Protein AF-A0AAV5C8J7-F1 (afdb_monomer_lite)

pLDDT: mean 88.9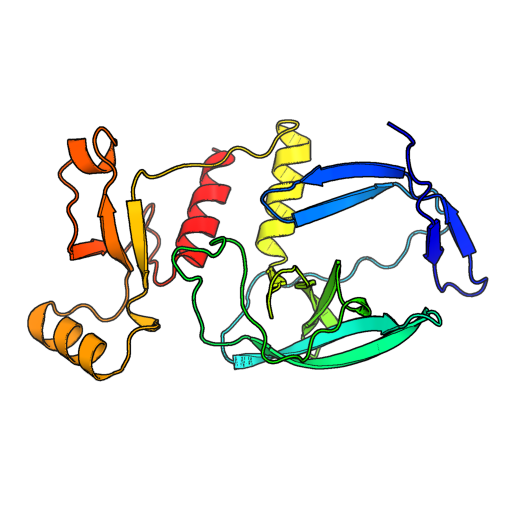3, std 8.73, range [40.31, 97.25]

InterPro domains:
  IPR009003 Peptidase S1, PA clan [SSF50494] (13-137)
  IPR036034 PDZ superfamily [G3DSA:2.30.42.10] (158-213)
  IPR036034 PDZ superfamily [SSF50156] (167-209)

Structure (mmCIF, N/CA/C/O backbone):
data_AF-A0AAV5C8J7-F1
#
_entry.id   AF-A0AAV5C8J7-F1
#
loop_
_atom_site.group_PDB
_atom_site.id
_atom_site.type_symbol
_atom_site.label_atom_id
_atom_site.label_alt_id
_atom_site.label_comp_id
_atom_site.label_asym_id
_atom_site.label_entity_id
_atom_site.label_seq_id
_atom_site.pdbx_PDB_ins_code
_atom_site.Cartn_x
_atom_site.Cartn_y
_atom_site.Cartn_z
_atom_site.occupancy
_atom_site.B_iso_or_equiv
_atom_site.auth_seq_id
_atom_site.auth_comp_id
_atom_site.auth_asym_id
_atom_site.auth_atom_id
_atom_site.pdbx_PDB_model_num
ATOM 1 N N . MET A 1 1 ? 30.732 3.502 -1.598 1.00 40.94 1 MET A N 1
ATOM 2 C CA . MET A 1 1 ? 29.563 2.637 -1.866 1.00 40.94 1 MET A CA 1
ATOM 3 C C . MET A 1 1 ? 29.546 2.427 -3.372 1.00 40.94 1 MET A C 1
ATOM 5 O O . MET A 1 1 ? 29.367 3.405 -4.084 1.00 40.94 1 MET A O 1
ATOM 9 N N . PHE A 1 2 ? 29.903 1.236 -3.857 1.00 40.31 2 PHE A N 1
ATOM 10 C CA . PHE A 1 2 ? 29.913 0.945 -5.294 1.00 40.31 2 PHE A CA 1
ATOM 11 C C . PHE A 1 2 ? 28.480 1.096 -5.815 1.00 40.31 2 PHE A C 1
ATOM 13 O O . PHE A 1 2 ? 27.595 0.359 -5.392 1.00 40.31 2 PHE A O 1
ATOM 20 N N . GLY A 1 3 ? 28.226 2.121 -6.629 1.00 54.31 3 GLY A N 1
ATOM 21 C CA . GLY A 1 3 ? 26.909 2.348 -7.211 1.00 54.31 3 GLY A CA 1
ATOM 22 C C . GLY A 1 3 ? 26.667 1.294 -8.277 1.00 54.31 3 GLY A C 1
ATOM 23 O O . GLY A 1 3 ? 27.273 1.362 -9.342 1.00 54.31 3 GLY A O 1
ATOM 24 N N . SER A 1 4 ? 25.833 0.300 -7.984 1.00 70.88 4 SER A N 1
ATOM 25 C CA . SER A 1 4 ? 25.401 -0.670 -8.987 1.00 70.88 4 SER A CA 1
ATOM 26 C C . SER A 1 4 ? 24.724 0.076 -10.138 1.00 70.88 4 SER A C 1
ATOM 28 O O . SER A 1 4 ? 23.788 0.849 -9.920 1.00 70.88 4 SER A O 1
ATOM 30 N N . LEU A 1 5 ? 25.226 -0.128 -11.354 1.00 83.12 5 LEU A N 1
ATOM 31 C CA . LEU A 1 5 ? 24.617 0.398 -12.568 1.00 83.12 5 LEU A CA 1
ATOM 32 C C . LEU A 1 5 ? 23.299 -0.349 -12.802 1.00 83.12 5 LEU A C 1
ATOM 34 O O . LEU A 1 5 ? 23.284 -1.578 -12.820 1.00 83.12 5 LEU A O 1
ATOM 38 N N . VAL A 1 6 ? 22.194 0.383 -12.940 1.00 90.19 6 VAL A N 1
ATOM 39 C CA . VAL A 1 6 ? 20.882 -0.200 -13.246 1.00 90.19 6 VAL A CA 1
ATOM 40 C C . VAL A 1 6 ? 20.593 0.028 -14.722 1.00 90.19 6 VAL A C 1
ATOM 42 O O . VAL A 1 6 ? 20.721 1.150 -15.214 1.00 90.19 6 VAL A O 1
ATOM 45 N N . HIS A 1 7 ? 20.197 -1.028 -15.425 1.00 88.94 7 HIS A N 1
ATOM 46 C CA . HIS A 1 7 ? 19.778 -0.967 -16.820 1.00 88.94 7 HIS A CA 1
ATOM 47 C C . HIS A 1 7 ? 18.266 -1.160 -16.911 1.00 88.94 7 HIS A C 1
ATOM 49 O O . HIS A 1 7 ? 17.703 -2.039 -16.262 1.00 88.94 7 HIS A O 1
ATOM 55 N N . ALA A 1 8 ? 17.614 -0.324 -17.711 1.00 88.75 8 ALA A N 1
ATOM 56 C CA . ALA A 1 8 ? 16.213 -0.461 -18.060 1.00 88.75 8 ALA A CA 1
ATOM 57 C C . ALA A 1 8 ? 16.108 -0.955 -19.503 1.00 88.75 8 ALA A C 1
ATOM 59 O O . ALA A 1 8 ? 16.622 -0.312 -20.417 1.00 88.75 8 ALA A O 1
ATOM 60 N N . HIS A 1 9 ? 15.428 -2.083 -19.688 1.00 87.94 9 HIS A N 1
ATOM 61 C CA . HIS A 1 9 ? 15.083 -2.623 -20.998 1.00 87.94 9 HIS A CA 1
ATOM 62 C C . HIS A 1 9 ? 13.724 -2.051 -21.407 1.00 87.94 9 HIS A C 1
ATOM 64 O O . HIS A 1 9 ? 12.689 -2.403 -20.832 1.00 87.94 9 HIS A O 1
ATOM 70 N N . LEU A 1 10 ? 13.737 -1.112 -22.349 1.00 81.94 10 LEU A N 1
ATOM 71 C CA . LEU A 1 10 ? 12.546 -0.486 -22.902 1.00 81.94 10 LEU A CA 1
ATOM 72 C C . LEU A 1 10 ? 12.171 -1.264 -24.167 1.00 81.94 10 LEU A C 1
ATOM 74 O O . LEU A 1 10 ? 12.827 -1.134 -25.192 1.00 81.94 10 LEU A O 1
ATOM 78 N N . LEU A 1 11 ? 11.129 -2.092 -24.087 1.00 70.56 11 LEU A N 1
ATOM 79 C CA . LEU A 1 11 ? 10.617 -2.874 -25.224 1.00 70.56 11 LEU A CA 1
ATOM 80 C C . LEU A 1 11 ? 9.790 -1.993 -26.169 1.00 70.56 11 LEU A C 1
ATOM 82 O O . LEU A 1 11 ? 8.586 -2.188 -26.353 1.00 70.56 11 LEU A O 1
ATOM 86 N N . ASP A 1 12 ? 10.435 -0.959 -26.701 1.00 67.88 12 ASP A N 1
ATOM 87 C CA . ASP A 1 12 ? 9.979 -0.278 -27.902 1.00 67.88 12 ASP A CA 1
ATOM 88 C C . ASP A 1 12 ? 10.397 -1.079 -29.149 1.00 67.88 12 ASP A C 1
ATOM 90 O O . ASP A 1 12 ? 10.938 -2.176 -29.052 1.00 67.88 12 ASP A O 1
ATOM 94 N N . LYS A 1 13 ? 10.128 -0.558 -30.349 1.00 62.53 13 LYS A N 1
ATOM 95 C CA . LYS A 1 13 ? 10.429 -1.268 -31.606 1.00 62.53 13 LYS A CA 1
ATOM 96 C C . LYS A 1 13 ? 11.917 -1.615 -31.796 1.00 62.53 13 LYS A C 1
ATOM 98 O O . LYS A 1 13 ? 12.216 -2.380 -32.706 1.00 62.53 13 LYS A O 1
ATOM 103 N N . ASN A 1 14 ? 12.817 -1.037 -30.998 1.00 67.75 14 ASN A N 1
ATOM 104 C CA . ASN A 1 14 ? 14.264 -1.153 -31.142 1.00 67.75 14 ASN A CA 1
ATOM 105 C C . ASN A 1 14 ? 14.936 -1.853 -29.944 1.00 67.75 14 ASN A C 1
ATOM 107 O O . ASN A 1 14 ? 16.165 -1.882 -29.904 1.00 67.75 14 ASN A O 1
ATOM 111 N N . ASP A 1 15 ? 14.167 -2.369 -28.975 1.00 70.94 15 ASP A N 1
ATOM 112 C CA . ASP A 1 15 ? 14.673 -3.018 -27.754 1.00 70.94 15 ASP A CA 1
ATOM 113 C C . ASP A 1 15 ? 15.763 -2.197 -27.039 1.00 70.94 15 ASP A C 1
ATOM 115 O O . ASP A 1 15 ? 16.842 -2.688 -26.687 1.00 70.94 15 ASP A O 1
ATOM 119 N N . ILE A 1 16 ? 15.495 -0.901 -26.837 1.00 80.19 16 ILE A N 1
ATOM 120 C CA . ILE A 1 16 ? 16.478 0.031 -26.280 1.00 80.19 16 ILE A CA 1
ATOM 121 C C . ILE A 1 16 ? 16.830 -0.346 -24.837 1.00 80.19 16 ILE A C 1
ATOM 123 O O . ILE A 1 16 ? 15.988 -0.366 -23.935 1.00 80.19 16 ILE A O 1
ATOM 127 N N . ILE A 1 17 ? 18.126 -0.541 -24.593 1.00 85.31 17 ILE A N 1
ATOM 128 C CA . ILE A 1 17 ? 18.692 -0.661 -23.249 1.00 85.31 17 ILE A CA 1
ATOM 129 C C . ILE A 1 17 ? 19.217 0.708 -22.829 1.00 85.31 17 ILE A C 1
ATOM 131 O O . ILE A 1 17 ? 20.150 1.244 -23.427 1.00 85.31 17 ILE A O 1
ATOM 135 N N . ALA A 1 18 ? 18.638 1.269 -21.771 1.00 87.56 18 ALA A N 1
ATOM 136 C CA . ALA A 1 18 ? 19.019 2.574 -21.253 1.00 87.56 18 ALA A CA 1
ATOM 137 C C . ALA A 1 18 ? 19.581 2.473 -19.832 1.00 87.56 18 ALA A C 1
ATOM 139 O O . ALA A 1 18 ? 19.095 1.716 -18.990 1.00 87.56 18 ALA A O 1
ATOM 140 N N . THR A 1 19 ? 20.595 3.282 -19.534 1.00 90.56 19 THR A N 1
ATOM 141 C CA . THR A 1 19 ? 21.102 3.416 -18.165 1.00 90.56 19 THR A CA 1
ATOM 142 C C . THR A 1 19 ? 20.092 4.176 -17.309 1.00 90.56 19 THR A C 1
ATOM 144 O O . THR A 1 19 ? 19.728 5.315 -17.613 1.00 90.56 19 THR A O 1
ATOM 147 N N . ALA A 1 20 ? 19.668 3.553 -16.213 1.00 92.75 20 ALA A N 1
ATOM 148 C CA . ALA A 1 20 ? 18.733 4.101 -15.246 1.00 92.75 20 ALA A CA 1
ATOM 149 C C . ALA A 1 20 ? 19.490 4.645 -14.027 1.00 92.75 20 ALA A C 1
ATOM 151 O O . ALA A 1 20 ? 20.136 3.910 -13.279 1.00 92.75 20 ALA A O 1
ATOM 152 N N . GLN A 1 21 ? 19.394 5.952 -13.796 1.00 93.69 21 GLN A N 1
ATOM 153 C CA . GLN A 1 21 ? 19.984 6.594 -12.625 1.00 93.69 21 GLN A CA 1
ATOM 154 C C . GLN A 1 21 ? 18.992 6.563 -11.462 1.00 93.69 21 GLN A C 1
ATOM 156 O O . GLN A 1 21 ? 17.901 7.123 -11.569 1.00 93.69 21 GLN A O 1
ATOM 161 N N . LEU A 1 22 ? 19.374 5.970 -10.329 1.00 93.38 22 LEU A N 1
ATOM 162 C CA . LEU A 1 22 ? 18.581 6.059 -9.104 1.00 93.38 22 LEU A CA 1
ATOM 163 C C . LEU A 1 22 ? 18.555 7.511 -8.606 1.00 93.38 22 LEU A C 1
ATOM 165 O O . LEU A 1 22 ? 19.591 8.068 -8.250 1.00 93.38 22 LEU A O 1
ATOM 169 N N . ILE A 1 23 ? 17.367 8.111 -8.569 1.00 92.50 23 ILE A N 1
ATOM 170 C CA . ILE A 1 23 ? 17.142 9.461 -8.035 1.00 92.50 23 ILE A CA 1
ATOM 171 C C . ILE A 1 23 ? 16.761 9.397 -6.562 1.00 92.50 23 ILE A C 1
ATOM 173 O O . ILE A 1 23 ? 17.207 10.214 -5.761 1.00 92.50 23 ILE A O 1
ATOM 177 N N . HIS A 1 24 ? 15.919 8.430 -6.198 1.00 91.44 24 HIS A N 1
ATOM 178 C CA . HIS A 1 24 ? 15.424 8.304 -4.836 1.00 91.44 24 HIS A CA 1
ATOM 179 C C . HIS A 1 24 ? 15.039 6.862 -4.525 1.00 91.44 24 HIS A C 1
ATOM 181 O O . HIS A 1 24 ? 14.442 6.189 -5.358 1.00 91.44 24 HIS A O 1
ATOM 187 N N . TYR A 1 25 ? 15.309 6.409 -3.305 1.00 91.94 25 TYR A N 1
ATOM 188 C CA . TYR A 1 25 ? 14.773 5.161 -2.772 1.00 91.94 25 TYR A CA 1
ATOM 189 C C . TYR A 1 25 ? 14.185 5.421 -1.392 1.00 91.94 25 TYR A C 1
ATOM 191 O O . TYR A 1 25 ? 14.879 5.907 -0.498 1.00 91.94 25 TYR A O 1
ATOM 199 N N . HIS A 1 26 ? 12.912 5.070 -1.204 1.00 91.31 26 HIS A N 1
ATOM 200 C CA . HIS A 1 26 ? 12.228 5.303 0.058 1.00 91.31 26 HIS A CA 1
ATOM 201 C C . HIS A 1 26 ? 11.937 3.994 0.794 1.00 91.31 26 HIS A C 1
ATOM 203 O O . HIS A 1 26 ? 10.883 3.384 0.623 1.00 91.31 26 HIS A O 1
ATOM 209 N N . LYS A 1 27 ? 12.820 3.614 1.725 1.00 90.19 27 LYS A N 1
ATOM 210 C CA . LYS A 1 27 ? 12.737 2.347 2.481 1.00 90.19 27 LYS A CA 1
ATOM 211 C C . LYS A 1 27 ? 11.386 2.094 3.167 1.00 90.19 27 LYS A C 1
ATOM 213 O O . LYS A 1 27 ? 10.946 0.954 3.237 1.00 90.19 27 LYS A O 1
ATOM 218 N N . HIS A 1 28 ? 10.728 3.124 3.713 1.00 89.25 28 HIS A N 1
ATOM 219 C CA . HIS A 1 28 ? 9.445 2.923 4.406 1.00 89.25 28 HIS A CA 1
ATOM 220 C C . HIS A 1 28 ? 8.331 2.463 3.462 1.00 89.25 28 HIS A C 1
ATOM 222 O O . HIS A 1 28 ? 7.650 1.502 3.799 1.00 89.25 28 HIS A O 1
ATOM 228 N N . TYR A 1 29 ? 8.163 3.157 2.331 1.00 90.44 29 TYR A N 1
ATOM 229 C CA . TYR A 1 29 ? 7.145 2.888 1.314 1.00 90.44 29 TYR A CA 1
ATOM 230 C C . TYR A 1 29 ? 7.585 1.843 0.292 1.00 90.44 29 TYR A C 1
ATOM 232 O O . TYR A 1 29 ? 6.769 1.380 -0.485 1.00 90.44 29 TYR A O 1
ATOM 240 N N . ASN A 1 30 ? 8.867 1.476 0.307 1.00 91.06 30 ASN A N 1
ATOM 241 C CA . ASN A 1 30 ? 9.475 0.457 -0.530 1.00 91.06 30 ASN A CA 1
ATOM 242 C C . ASN A 1 30 ? 9.260 0.685 -2.038 1.00 91.06 30 ASN A C 1
ATOM 244 O O . ASN A 1 30 ? 8.819 -0.209 -2.758 1.00 91.06 30 ASN A O 1
ATOM 248 N N . PHE A 1 31 ? 9.582 1.895 -2.504 1.00 92.56 31 PHE A N 1
ATOM 249 C CA . PHE A 1 31 ? 9.659 2.227 -3.928 1.00 92.56 31 PHE A CA 1
ATOM 250 C C . PHE A 1 31 ? 10.955 2.982 -4.248 1.00 92.56 31 PHE A C 1
ATOM 252 O O . PHE A 1 31 ? 11.537 3.647 -3.381 1.00 92.56 31 PHE A O 1
ATOM 259 N N . ALA A 1 32 ? 11.385 2.890 -5.506 1.00 93.56 32 ALA A N 1
ATOM 260 C CA . ALA A 1 32 ? 12.528 3.605 -6.056 1.00 93.56 32 ALA A CA 1
ATOM 261 C C . ALA A 1 32 ? 12.109 4.415 -7.289 1.00 93.56 32 ALA A C 1
ATOM 263 O O . ALA A 1 32 ? 11.245 3.992 -8.054 1.00 93.56 32 ALA A O 1
ATOM 264 N N . LEU A 1 33 ? 12.725 5.581 -7.468 1.00 93.50 33 LEU A N 1
ATOM 265 C CA . LEU A 1 33 ? 12.548 6.449 -8.625 1.00 93.50 33 LEU A CA 1
ATOM 266 C C . LEU A 1 33 ? 13.824 6.439 -9.443 1.00 93.50 33 LEU A C 1
ATOM 268 O O . LEU A 1 33 ? 14.891 6.805 -8.945 1.00 93.50 33 LEU A O 1
ATOM 272 N N . PHE A 1 34 ? 13.687 6.062 -10.705 1.00 92.94 34 PHE A N 1
ATOM 273 C CA . PHE A 1 34 ? 14.778 6.055 -11.661 1.00 92.94 34 PHE A CA 1
ATOM 274 C C . PHE A 1 34 ? 14.562 7.134 -12.713 1.00 92.94 34 PHE A C 1
ATOM 276 O O . PHE A 1 34 ? 13.443 7.363 -13.170 1.00 92.94 34 PHE A O 1
ATOM 283 N N . LYS A 1 35 ? 15.649 7.793 -13.106 1.00 91.44 35 LYS A N 1
ATOM 284 C CA . LYS A 1 35 ? 15.691 8.694 -14.252 1.00 91.44 35 LYS A CA 1
ATOM 285 C C . LYS A 1 35 ? 16.356 7.970 -15.407 1.00 91.44 35 LYS A C 1
ATOM 287 O O . LYS A 1 35 ? 17.488 7.508 -15.282 1.00 91.44 35 LYS A O 1
ATOM 292 N N . ILE A 1 36 ? 15.650 7.915 -16.523 1.00 9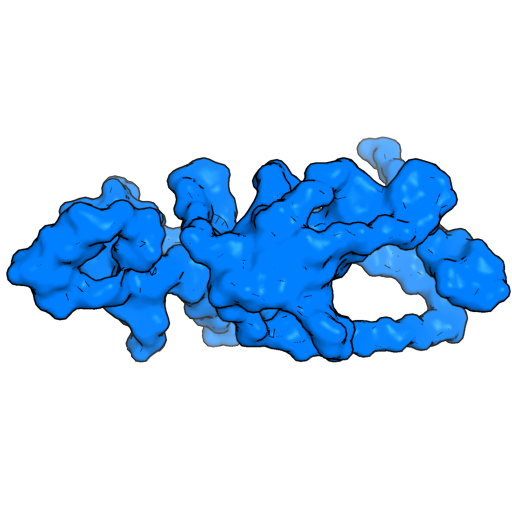0.56 36 ILE A N 1
ATOM 293 C CA . ILE A 1 36 ? 16.111 7.310 -17.767 1.00 90.56 36 ILE A CA 1
ATOM 294 C C . ILE A 1 36 ? 16.087 8.411 -18.825 1.00 90.56 36 ILE A C 1
ATOM 296 O O . ILE A 1 36 ? 15.143 9.201 -18.877 1.00 90.56 36 ILE A O 1
ATOM 300 N N . LYS A 1 37 ? 17.146 8.509 -19.631 1.00 86.88 37 LYS A N 1
ATOM 301 C CA . LYS A 1 37 ? 17.138 9.358 -20.827 1.00 86.88 37 LYS A CA 1
ATOM 302 C C . LYS A 1 37 ? 16.507 8.556 -21.957 1.00 86.88 37 LYS A C 1
ATOM 304 O O . LYS A 1 37 ? 16.926 7.431 -22.200 1.00 86.88 37 LYS A O 1
ATOM 309 N N . MET A 1 38 ? 15.495 9.126 -22.588 1.00 81.12 38 MET A N 1
ATOM 310 C CA . MET A 1 38 ? 14.711 8.480 -23.634 1.00 81.12 38 MET A CA 1
ATOM 311 C C . MET A 1 38 ? 14.354 9.528 -24.682 1.00 81.12 38 MET A C 1
ATOM 313 O O . MET A 1 38 ? 13.969 10.642 -24.325 1.00 81.12 38 MET A O 1
ATOM 317 N N . ASP A 1 39 ? 14.509 9.160 -25.952 1.00 80.19 39 ASP A N 1
ATOM 318 C CA . ASP A 1 39 ? 14.214 10.039 -27.090 1.00 80.19 39 ASP A CA 1
ATOM 319 C C . ASP A 1 39 ? 12.717 10.033 -27.433 1.00 80.19 39 ASP A C 1
ATOM 321 O O . ASP A 1 39 ? 12.182 11.009 -27.956 1.00 80.19 39 ASP A O 1
ATOM 325 N N . VAL A 1 40 ? 12.023 8.944 -27.086 1.00 77.62 40 VAL A N 1
ATOM 326 C CA . VAL A 1 40 ? 10.578 8.777 -27.260 1.00 77.62 40 VAL A CA 1
ATOM 327 C C . VAL A 1 40 ? 9.896 8.817 -25.896 1.00 77.62 40 VAL A C 1
ATOM 329 O O . VAL A 1 40 ? 10.294 8.114 -24.968 1.00 77.62 40 VAL A O 1
ATOM 332 N N . VAL A 1 41 ? 8.845 9.630 -25.774 1.00 76.06 41 VAL A N 1
ATOM 333 C CA . VAL A 1 41 ? 8.028 9.694 -24.557 1.00 76.06 41 VAL A CA 1
ATOM 334 C C . VAL A 1 41 ? 7.098 8.474 -24.519 1.00 76.06 41 VAL A C 1
ATOM 336 O O . VAL A 1 41 ? 6.275 8.325 -25.426 1.00 76.06 41 VAL A O 1
ATOM 339 N N . PRO A 1 42 ? 7.193 7.596 -23.504 1.00 76.25 42 PRO A N 1
ATOM 340 C CA . PRO A 1 42 ? 6.305 6.447 -23.390 1.00 76.25 42 PRO A CA 1
ATOM 341 C C . PRO A 1 42 ? 4.874 6.892 -23.075 1.00 76.25 42 PRO A C 1
ATOM 343 O O . PRO A 1 42 ? 4.650 7.941 -22.465 1.00 76.25 42 PRO A O 1
ATOM 346 N N . GLN A 1 43 ? 3.894 6.066 -23.448 1.00 80.81 43 GLN A N 1
ATOM 347 C CA . GLN A 1 43 ? 2.518 6.287 -23.010 1.00 80.81 43 GLN A CA 1
ATOM 348 C C . GLN A 1 43 ? 2.439 6.193 -21.485 1.00 80.81 43 GLN A C 1
ATOM 350 O O . GLN A 1 43 ? 2.883 5.216 -20.880 1.00 80.81 43 GLN A O 1
ATOM 355 N N . ILE A 1 44 ? 1.867 7.224 -20.867 1.00 81.12 44 ILE A N 1
ATOM 356 C CA . ILE A 1 44 ? 1.630 7.248 -19.427 1.00 81.12 44 ILE A CA 1
ATOM 357 C C . ILE A 1 44 ? 0.338 6.466 -19.165 1.00 81.12 44 ILE A C 1
ATOM 359 O O . ILE A 1 44 ? -0.697 6.828 -19.730 1.00 81.12 44 ILE A O 1
ATOM 363 N N . PRO A 1 45 ? 0.362 5.414 -18.327 1.00 83.06 45 PRO A N 1
ATOM 364 C CA . PRO A 1 45 ? -0.848 4.675 -18.006 1.00 83.06 45 PRO A CA 1
ATOM 365 C C . PRO A 1 45 ? -1.841 5.582 -17.274 1.00 83.06 45 PRO A C 1
ATOM 367 O O . PRO A 1 45 ? -1.471 6.344 -16.378 1.00 83.06 45 PRO A O 1
ATOM 370 N N . SER A 1 46 ? -3.119 5.478 -17.634 1.00 89.00 46 SER A N 1
ATOM 371 C CA . SER A 1 46 ? -4.199 6.102 -16.872 1.00 89.00 46 SER A CA 1
ATOM 372 C C . SER A 1 46 ? -4.266 5.489 -15.477 1.00 89.00 46 SER A C 1
ATOM 374 O O . SER A 1 46 ? -4.206 4.269 -15.339 1.00 89.00 46 SER A O 1
ATOM 376 N N . LEU A 1 47 ? -4.409 6.319 -14.448 1.00 88.06 47 LEU A N 1
ATOM 377 C CA . LEU A 1 47 ? -4.462 5.866 -13.062 1.00 88.06 47 LEU A CA 1
ATOM 378 C C . LEU A 1 47 ? -5.907 5.799 -12.576 1.00 88.06 47 LEU A C 1
ATOM 380 O O . LEU A 1 47 ? -6.723 6.649 -12.936 1.00 88.06 47 LEU A O 1
ATOM 384 N N . SER A 1 48 ? -6.188 4.831 -11.711 1.00 87.44 48 SER A N 1
ATOM 385 C CA . SER A 1 48 ? -7.406 4.810 -10.905 1.00 87.44 48 SER A CA 1
ATOM 386 C C . SER A 1 48 ? -7.032 4.934 -9.429 1.00 87.44 48 SER A C 1
ATOM 388 O O . SER A 1 48 ? -6.079 4.310 -8.955 1.00 87.44 48 SER A O 1
ATOM 390 N N . ASN A 1 49 ? -7.753 5.803 -8.718 1.00 79.75 49 ASN A N 1
ATOM 391 C CA . ASN A 1 49 ? -7.549 6.073 -7.291 1.00 79.75 49 ASN A CA 1
ATOM 392 C C . ASN A 1 49 ? -8.541 5.308 -6.406 1.00 79.75 49 ASN A C 1
ATOM 394 O O . ASN A 1 49 ? -8.375 5.283 -5.186 1.00 79.75 49 ASN A O 1
ATOM 398 N N . GLU A 1 50 ? -9.566 4.702 -7.003 1.00 86.69 50 GLU A N 1
ATOM 399 C CA . GLU A 1 50 ? -10.599 3.961 -6.292 1.00 86.69 50 GLU A CA 1
ATOM 400 C C . GLU A 1 50 ? -10.356 2.466 -6.451 1.00 86.69 50 GLU A C 1
ATOM 402 O O . GLU A 1 50 ? -10.469 1.912 -7.541 1.00 86.69 50 GLU A O 1
ATOM 407 N N . ILE A 1 51 ? -10.025 1.809 -5.342 1.00 92.25 51 ILE A N 1
ATOM 408 C CA . ILE A 1 51 ? -9.743 0.375 -5.312 1.00 92.25 51 ILE A CA 1
ATOM 409 C C . ILE A 1 51 ? -10.742 -0.285 -4.376 1.00 92.25 51 ILE A C 1
ATOM 411 O O . ILE A 1 51 ? -10.857 0.097 -3.208 1.00 92.25 51 ILE A O 1
ATOM 415 N N . LYS A 1 52 ? -11.454 -1.294 -4.879 1.00 92.75 52 LYS A N 1
ATOM 416 C CA . LYS A 1 52 ? -12.477 -2.016 -4.114 1.00 92.75 52 LYS A CA 1
ATOM 417 C C . LYS A 1 52 ? -11.982 -3.406 -3.733 1.00 92.75 52 LYS A C 1
ATOM 419 O O . LYS A 1 52 ? -11.343 -4.095 -4.524 1.00 92.75 52 LYS A O 1
ATOM 424 N N . TYR A 1 53 ? -12.312 -3.850 -2.524 1.00 94.44 53 TYR A N 1
ATOM 425 C CA . TYR A 1 53 ? -12.099 -5.245 -2.140 1.00 94.44 53 TYR A CA 1
ATOM 426 C C . TYR A 1 53 ? -12.906 -6.178 -3.052 1.00 94.44 53 TYR A C 1
ATOM 428 O O . TYR A 1 53 ? -14.041 -5.873 -3.412 1.00 94.44 53 TYR A O 1
ATOM 436 N N . GLY A 1 54 ? -12.302 -7.300 -3.445 1.00 95.19 54 GLY A N 1
ATOM 437 C CA . GLY A 1 54 ? -12.858 -8.254 -4.405 1.00 95.19 54 GLY A CA 1
ATOM 438 C C . GLY A 1 54 ? -12.725 -7.841 -5.875 1.00 95.19 54 GLY A C 1
ATOM 439 O O . GLY A 1 54 ? -13.034 -8.650 -6.746 1.00 95.19 54 GLY A O 1
ATOM 440 N N . GLN A 1 55 ? -12.248 -6.627 -6.181 1.00 95.69 55 GLN A N 1
ATOM 441 C CA . GLN A 1 55 ? -12.022 -6.189 -7.561 1.00 95.69 55 GLN A CA 1
ATOM 442 C C . GLN A 1 55 ? -10.988 -7.088 -8.242 1.00 95.69 55 GLN A C 1
ATOM 444 O O . GLN A 1 55 ? -9.933 -7.358 -7.661 1.00 95.69 55 GLN A O 1
ATOM 449 N N . LYS A 1 56 ? -11.293 -7.525 -9.471 1.00 96.88 56 LYS A N 1
ATOM 450 C CA . LYS A 1 56 ? -10.373 -8.303 -10.304 1.00 96.88 56 LYS A CA 1
ATOM 451 C C . LYS A 1 56 ? -9.228 -7.420 -10.797 1.00 96.88 56 LYS A C 1
ATOM 453 O O . LYS A 1 56 ? -9.459 -6.307 -11.270 1.00 96.88 56 LYS A O 1
ATOM 458 N N . ILE A 1 57 ? -8.012 -7.935 -10.685 1.00 97.25 57 ILE A N 1
ATOM 459 C CA . ILE A 1 57 ? -6.770 -7.244 -11.026 1.00 97.25 57 ILE A CA 1
ATOM 460 C C . ILE A 1 57 ? -5.831 -8.177 -11.781 1.00 97.25 57 ILE A C 1
ATOM 462 O O . ILE A 1 57 ? -5.934 -9.400 -11.674 1.00 97.25 57 ILE A O 1
ATOM 466 N N . PHE A 1 58 ? -4.894 -7.574 -12.501 1.00 96.19 58 PHE A N 1
ATOM 467 C CA . PHE A 1 58 ? -3.774 -8.247 -13.138 1.00 96.19 58 PHE A CA 1
ATOM 468 C C . PHE A 1 58 ? -2.469 -7.673 -12.605 1.00 96.19 58 PHE A C 1
ATOM 470 O O . PHE A 1 58 ? -2.348 -6.466 -12.375 1.00 96.19 58 PHE A O 1
ATOM 477 N N . VAL A 1 59 ? -1.488 -8.543 -12.416 1.00 95.94 59 VAL A N 1
ATOM 478 C CA . VAL A 1 59 ? -0.130 -8.183 -12.022 1.00 95.94 59 VAL A CA 1
ATOM 479 C C . VAL A 1 59 ? 0.785 -8.498 -13.182 1.00 95.94 59 VAL A C 1
ATOM 481 O O . VAL A 1 59 ? 0.795 -9.625 -13.672 1.00 95.94 59 VAL A O 1
ATOM 484 N N . LEU A 1 60 ? 1.553 -7.503 -13.612 1.00 94.31 60 LEU A N 1
ATOM 485 C CA . LEU A 1 60 ? 2.508 -7.671 -14.694 1.00 94.31 60 LEU A CA 1
ATOM 486 C C . LEU A 1 60 ? 3.918 -7.689 -14.117 1.00 94.31 60 LEU A C 1
ATOM 488 O O . LEU A 1 60 ? 4.250 -6.907 -13.227 1.00 94.31 60 LEU A O 1
ATOM 492 N N . GLY A 1 61 ? 4.758 -8.556 -14.660 1.00 92.81 61 GLY A N 1
ATOM 493 C CA . GLY A 1 61 ? 6.169 -8.670 -14.313 1.00 92.81 61 GLY A CA 1
ATOM 494 C C . GLY A 1 61 ? 6.981 -9.133 -15.513 1.00 92.81 61 GLY A C 1
ATOM 495 O O . GLY A 1 61 ? 6.457 -9.248 -16.624 1.00 92.81 61 GLY A O 1
ATOM 496 N N . ARG A 1 62 ? 8.266 -9.407 -15.296 1.00 91.19 62 ARG A N 1
ATOM 497 C CA . ARG A 1 62 ? 9.120 -10.020 -16.318 1.00 91.19 62 ARG A CA 1
ATOM 498 C C . ARG A 1 62 ? 9.984 -11.101 -15.716 1.00 91.19 62 ARG A C 1
ATOM 500 O O . ARG A 1 62 ? 10.607 -10.854 -14.688 1.00 91.19 62 ARG A O 1
ATOM 507 N N . ASP A 1 63 ? 10.001 -12.267 -16.349 1.00 90.56 63 ASP A N 1
ATOM 508 C CA . ASP A 1 63 ? 10.849 -13.375 -15.918 1.00 90.56 63 ASP A CA 1
ATOM 509 C C . ASP A 1 63 ? 12.348 -13.077 -16.131 1.00 90.56 63 ASP A C 1
ATOM 511 O O . ASP A 1 63 ? 12.738 -12.006 -16.604 1.00 90.56 63 ASP A O 1
ATOM 515 N N . GLU A 1 64 ? 13.206 -14.028 -15.768 1.00 88.19 64 GLU A N 1
ATOM 516 C CA . GLU A 1 64 ? 14.665 -13.908 -15.914 1.00 88.19 64 GLU A CA 1
ATOM 517 C C . GLU A 1 64 ? 15.113 -13.718 -17.375 1.00 88.19 64 GLU A C 1
ATOM 519 O O . GLU A 1 64 ? 16.156 -13.116 -17.626 1.00 88.19 64 GLU A O 1
ATOM 524 N N . ASN A 1 65 ? 14.298 -14.166 -18.336 1.00 88.69 65 ASN A N 1
ATOM 525 C CA . ASN A 1 65 ? 14.521 -14.013 -19.774 1.00 88.69 65 ASN A CA 1
ATOM 526 C C . ASN A 1 65 ? 13.845 -12.755 -20.349 1.00 88.69 65 ASN A C 1
ATOM 528 O O . ASN A 1 65 ? 13.814 -12.572 -21.563 1.00 88.69 65 ASN A O 1
ATOM 532 N N . GLN A 1 66 ? 13.323 -11.874 -19.488 1.00 85.75 66 GLN A N 1
ATOM 533 C CA . GLN A 1 66 ? 12.639 -10.623 -19.832 1.00 85.75 66 GLN A CA 1
ATOM 534 C C . GLN A 1 66 ? 11.275 -10.794 -20.519 1.00 85.75 66 GLN A C 1
ATOM 536 O O . GLN A 1 66 ? 10.668 -9.795 -20.935 1.00 85.75 66 GLN A O 1
ATOM 541 N N . TYR A 1 67 ? 10.736 -12.013 -20.588 1.00 88.31 67 TYR A N 1
ATOM 542 C CA . TYR A 1 67 ? 9.405 -12.245 -21.136 1.00 88.31 67 TYR A CA 1
ATOM 543 C C . TYR A 1 67 ? 8.338 -11.681 -20.204 1.00 88.31 67 TYR A C 1
ATOM 545 O O . TYR A 1 67 ? 8.444 -11.755 -18.979 1.00 88.31 67 TYR A O 1
ATOM 553 N N . LEU A 1 68 ? 7.310 -11.071 -20.801 1.00 90.62 68 LEU A N 1
ATOM 554 C CA . LEU A 1 68 ? 6.192 -10.513 -20.050 1.00 90.62 68 LEU A CA 1
ATOM 555 C C . LEU A 1 68 ? 5.448 -11.644 -19.338 1.00 90.62 68 LEU A C 1
ATOM 557 O O . LEU A 1 68 ? 4.973 -12.580 -19.974 1.00 90.62 68 LEU A O 1
ATOM 561 N N . MET A 1 69 ? 5.299 -11.493 -18.029 1.00 92.75 69 MET A N 1
ATOM 562 C CA . MET A 1 69 ? 4.502 -12.368 -17.185 1.00 92.75 69 MET A CA 1
ATOM 563 C C . MET A 1 69 ? 3.245 -11.624 -16.759 1.00 92.75 69 MET A C 1
ATOM 565 O O . MET A 1 69 ? 3.309 -10.441 -16.413 1.00 92.75 69 MET A O 1
ATOM 569 N N . VAL A 1 70 ? 2.116 -12.325 -16.763 1.00 93.69 70 VAL A N 1
ATOM 570 C CA . VAL A 1 70 ? 0.841 -11.810 -16.266 1.00 93.69 70 VAL A CA 1
ATOM 571 C C . VAL A 1 70 ? 0.253 -12.841 -15.323 1.00 93.69 70 VAL A C 1
ATOM 573 O O . VAL A 1 70 ? 0.166 -14.015 -15.673 1.00 93.69 70 VAL A O 1
ATOM 576 N N . ASP A 1 71 ? -0.157 -12.387 -14.149 1.00 93.88 71 ASP A N 1
ATOM 577 C CA . ASP A 1 71 ? -0.952 -13.173 -13.212 1.00 93.88 71 ASP A CA 1
ATOM 578 C C . ASP A 1 71 ? -2.269 -12.448 -12.933 1.00 93.88 71 ASP A C 1
ATOM 580 O O . ASP A 1 71 ? -2.309 -11.212 -12.911 1.00 93.88 71 ASP A O 1
ATOM 584 N N . ASP A 1 72 ? -3.350 -13.196 -12.733 1.00 93.88 72 ASP A N 1
ATOM 585 C CA . ASP A 1 72 ? -4.671 -12.641 -12.452 1.00 93.88 72 ASP A CA 1
ATOM 586 C C . ASP A 1 72 ? -5.142 -12.981 -11.039 1.00 93.88 72 ASP A C 1
ATOM 588 O O . ASP A 1 72 ? -4.816 -14.008 -10.450 1.00 93.88 72 ASP A O 1
ATOM 592 N N . GLY A 1 73 ? -5.897 -12.068 -10.443 1.00 95.50 73 GLY A N 1
ATOM 593 C CA . GLY A 1 73 ? -6.363 -12.243 -9.079 1.00 95.50 73 GLY A CA 1
ATOM 594 C C . GLY A 1 73 ? -7.315 -11.147 -8.656 1.00 95.50 73 GLY A C 1
ATOM 595 O O . GLY A 1 73 ? -7.998 -10.531 -9.473 1.00 95.50 73 GLY A O 1
ATOM 596 N N . SER A 1 74 ? -7.386 -10.913 -7.353 1.00 97.12 74 SER A N 1
ATOM 597 C CA . SER A 1 74 ? -8.287 -9.928 -6.768 1.00 97.12 74 SER A CA 1
ATOM 598 C C . SER A 1 74 ? -7.662 -9.198 -5.588 1.00 97.12 74 SER A C 1
ATOM 600 O O . SER A 1 74 ? -6.743 -9.696 -4.932 1.00 97.12 74 SER A O 1
ATOM 602 N N . VAL A 1 75 ? -8.194 -8.014 -5.293 1.00 96.75 75 VAL A N 1
ATOM 603 C CA . VAL A 1 75 ? -7.859 -7.274 -4.073 1.00 96.75 75 VAL A CA 1
ATOM 604 C C . VAL A 1 75 ? -8.485 -7.986 -2.873 1.00 96.75 75 VAL A C 1
ATOM 606 O O . VAL A 1 75 ? -9.706 -8.054 -2.739 1.00 96.75 75 VAL A O 1
ATOM 609 N N . LEU A 1 76 ? -7.663 -8.507 -1.968 1.00 95.25 76 LEU A N 1
ATOM 610 C CA . LEU A 1 76 ? -8.138 -9.280 -0.821 1.00 95.25 76 LEU A CA 1
ATOM 611 C C . LEU A 1 76 ? -8.798 -8.387 0.228 1.00 95.25 76 LEU A C 1
ATOM 613 O O . LEU A 1 76 ? -8.238 -7.356 0.604 1.00 95.25 76 LEU A O 1
ATOM 617 N N . HIS A 1 77 ? -9.921 -8.846 0.789 1.00 92.25 77 HIS A N 1
ATOM 618 C CA . HIS A 1 77 ? -10.578 -8.250 1.963 1.00 92.25 77 HIS A CA 1
ATOM 619 C C . HIS A 1 77 ? -9.763 -8.502 3.241 1.00 92.25 77 HIS A C 1
ATOM 621 O O . HIS A 1 77 ? -10.154 -9.255 4.134 1.00 92.25 77 HIS A O 1
ATOM 627 N N . LYS A 1 78 ? -8.568 -7.914 3.296 1.00 89.94 78 LYS A N 1
ATOM 628 C CA . LYS A 1 78 ? -7.574 -8.121 4.346 1.00 89.94 78 LYS A CA 1
ATOM 629 C C . LYS A 1 78 ? -6.898 -6.806 4.713 1.00 89.94 78 LYS A C 1
ATOM 631 O O . LYS A 1 78 ? -6.519 -6.020 3.846 1.00 89.94 78 LYS A O 1
ATOM 636 N N . GLY A 1 79 ? -6.722 -6.600 6.014 1.00 82.88 79 GLY A N 1
ATOM 637 C CA . GLY A 1 79 ? -5.993 -5.467 6.571 1.00 82.88 79 GLY A CA 1
ATOM 638 C C . GLY A 1 79 ? -4.555 -5.801 6.958 1.00 82.88 79 GLY A C 1
ATOM 639 O O . GLY A 1 79 ? -4.205 -6.974 7.121 1.00 82.88 79 GLY A O 1
ATOM 640 N N . PRO A 1 80 ? -3.711 -4.772 7.132 1.00 79.00 80 PRO A N 1
ATOM 641 C CA . PRO A 1 80 ? -2.375 -4.937 7.685 1.00 79.00 80 PRO A CA 1
ATOM 642 C C . PRO A 1 80 ? -2.453 -5.426 9.137 1.00 79.00 80 PRO A C 1
ATOM 644 O O . PRO A 1 80 ? -3.255 -4.928 9.925 1.00 79.00 80 PRO A O 1
ATOM 647 N N . THR A 1 81 ? -1.596 -6.380 9.504 1.00 74.75 81 THR A N 1
ATOM 648 C CA . THR A 1 81 ? -1.363 -6.727 10.915 1.00 74.75 81 THR A CA 1
ATOM 649 C C . THR A 1 81 ? -0.466 -5.681 11.586 1.00 74.75 81 THR A C 1
ATOM 651 O O . THR A 1 81 ? 0.079 -4.801 10.917 1.00 74.75 81 THR A O 1
ATOM 654 N N . SER A 1 82 ? -0.238 -5.802 12.897 1.00 66.12 82 SER A N 1
ATOM 655 C CA . SER A 1 82 ? 0.675 -4.935 13.664 1.00 66.12 82 SER A CA 1
ATOM 656 C C . SER A 1 82 ? 2.110 -4.877 13.111 1.00 66.12 82 SER A C 1
ATOM 658 O O . SER A 1 82 ? 2.823 -3.906 13.350 1.00 66.12 82 SER A O 1
ATOM 660 N N . PHE A 1 83 ? 2.531 -5.885 12.340 1.00 63.09 83 PHE A N 1
ATOM 661 C CA . PHE A 1 83 ? 3.850 -5.956 11.699 1.00 63.09 83 PHE A CA 1
ATOM 662 C C . PHE A 1 83 ? 3.856 -5.431 10.257 1.00 63.09 83 PHE A C 1
ATOM 664 O O . PHE A 1 83 ? 4.884 -5.451 9.578 1.00 63.09 83 PHE A O 1
ATOM 671 N N . ASN A 1 84 ? 2.704 -5.021 9.727 1.00 73.00 84 ASN A N 1
ATOM 672 C CA . ASN A 1 84 ? 2.580 -4.552 8.356 1.00 73.00 84 ASN A CA 1
ATOM 673 C C . ASN A 1 84 ? 2.511 -3.030 8.289 1.00 73.00 84 ASN A C 1
ATOM 675 O O . ASN A 1 84 ? 2.092 -2.341 9.212 1.00 73.00 84 ASN A O 1
ATOM 679 N N . ARG A 1 85 ? 2.940 -2.495 7.147 1.00 78.56 85 ARG A N 1
ATOM 680 C CA . ARG A 1 85 ? 2.787 -1.077 6.850 1.00 78.56 85 ARG A CA 1
ATOM 681 C C . ARG A 1 85 ? 1.342 -0.800 6.439 1.00 78.56 85 ARG A C 1
ATOM 683 O O . ARG A 1 85 ? 0.793 -1.516 5.604 1.00 78.56 85 ARG A O 1
ATOM 690 N N . HIS A 1 86 ? 0.762 0.276 6.964 1.00 82.50 86 HIS A N 1
ATOM 691 C CA . HIS A 1 86 ? -0.634 0.634 6.699 1.00 82.50 86 HIS A CA 1
ATOM 692 C C . HIS A 1 86 ? -0.889 1.244 5.310 1.00 82.50 86 HIS A C 1
ATOM 694 O O . HIS A 1 86 ? -2.039 1.470 4.963 1.00 82.50 86 HIS A O 1
ATOM 700 N N . HIS A 1 87 ? 0.153 1.465 4.501 1.00 88.12 87 HIS A N 1
ATOM 701 C CA . HIS A 1 87 ? 0.053 2.050 3.157 1.00 88.12 87 HIS A CA 1
ATOM 702 C C . HIS A 1 87 ? -0.043 1.008 2.025 1.00 88.12 87 HIS A C 1
ATOM 704 O O . HIS A 1 87 ? 0.128 1.356 0.860 1.00 88.12 87 HIS A O 1
ATOM 710 N N . THR A 1 88 ? -0.253 -0.270 2.351 1.00 92.75 88 THR A N 1
ATOM 711 C CA . THR A 1 88 ? -0.328 -1.361 1.363 1.00 92.75 88 THR A CA 1
ATOM 712 C C . THR A 1 88 ? -1.679 -2.059 1.404 1.00 92.75 88 THR A C 1
ATOM 714 O O . THR A 1 88 ? -2.304 -2.144 2.463 1.00 92.75 88 THR A O 1
ATOM 717 N N . MET A 1 89 ? -2.099 -2.585 0.257 1.00 93.94 89 MET A N 1
ATOM 718 C CA . MET A 1 89 ? -3.239 -3.493 0.116 1.00 93.94 89 MET A CA 1
ATOM 719 C C . MET A 1 89 ? -2.743 -4.891 -0.264 1.00 93.94 89 MET A C 1
ATOM 721 O O . MET A 1 89 ? -1.572 -5.071 -0.598 1.00 93.94 89 MET A O 1
ATOM 725 N N . PHE A 1 90 ? -3.621 -5.889 -0.177 1.00 94.44 90 PHE A N 1
ATOM 726 C CA . PHE A 1 90 ? -3.279 -7.297 -0.377 1.00 94.44 90 PHE A CA 1
ATOM 727 C C . PHE A 1 90 ? -3.913 -7.842 -1.654 1.00 94.44 90 PHE A C 1
ATOM 729 O O . PHE A 1 90 ? -5.018 -7.442 -2.015 1.00 94.44 90 PHE A O 1
ATOM 736 N N . THR A 1 91 ? -3.226 -8.772 -2.311 1.00 95.56 91 THR A N 1
ATOM 737 C CA . THR A 1 91 ? -3.683 -9.421 -3.549 1.00 95.56 91 THR A CA 1
ATOM 738 C C . THR A 1 91 ? -3.714 -10.941 -3.396 1.00 95.56 91 THR A C 1
ATOM 740 O O . THR A 1 91 ? -2.944 -11.494 -2.608 1.00 95.56 91 THR A O 1
ATOM 743 N N . SER A 1 92 ? -4.617 -11.605 -4.124 1.00 95.56 92 SER A N 1
ATOM 744 C CA . SER A 1 92 ? -4.662 -13.067 -4.253 1.00 95.56 92 SER A CA 1
ATOM 745 C C . SER A 1 92 ? -3.692 -13.623 -5.301 1.00 95.56 92 SER A C 1
ATOM 747 O O . SER A 1 92 ? -3.602 -14.839 -5.425 1.00 95.56 92 SER A O 1
ATOM 749 N N . CYS A 1 93 ? -3.010 -12.760 -6.060 1.00 92.75 93 CYS A N 1
ATOM 750 C CA . CYS A 1 93 ? -2.030 -13.161 -7.070 1.00 92.75 93 CYS A CA 1
ATOM 751 C C . CYS A 1 93 ? -0.848 -13.920 -6.446 1.00 92.75 93 CYS A C 1
ATOM 753 O O . CYS A 1 93 ? -0.411 -13.620 -5.329 1.00 92.75 93 CYS A O 1
ATOM 755 N N . THR A 1 94 ? -0.295 -14.859 -7.204 1.00 86.12 94 THR A N 1
ATOM 756 C CA . THR A 1 94 ? 0.922 -15.598 -6.874 1.00 86.12 94 THR A CA 1
ATOM 757 C C . THR A 1 94 ? 2.131 -14.789 -7.324 1.00 86.12 94 THR A C 1
ATOM 759 O O . THR A 1 94 ? 2.500 -14.761 -8.495 1.00 86.12 94 THR A O 1
ATOM 762 N N . LEU A 1 95 ? 2.770 -14.101 -6.379 1.00 78.44 95 LEU A N 1
ATOM 763 C CA . LEU A 1 95 ? 3.898 -13.226 -6.685 1.00 78.44 95 LEU A CA 1
ATOM 764 C C . LEU A 1 95 ? 5.229 -13.968 -6.542 1.00 78.44 95 LEU A C 1
ATOM 766 O O . LEU A 1 95 ? 5.590 -14.400 -5.444 1.00 78.44 95 LEU A O 1
ATOM 770 N N . ASN A 1 96 ? 5.990 -14.041 -7.630 1.00 81.50 96 ASN A N 1
ATOM 771 C CA . ASN A 1 96 ? 7.410 -14.391 -7.609 1.00 81.50 96 ASN A CA 1
ATOM 772 C C . ASN A 1 96 ? 8.282 -13.116 -7.547 1.00 81.50 96 ASN A C 1
ATOM 774 O O . ASN A 1 96 ? 7.781 -11.988 -7.487 1.00 81.50 96 ASN A O 1
ATOM 778 N N . GLU A 1 97 ? 9.606 -13.282 -7.513 1.00 81.44 97 GLU A N 1
ATOM 779 C CA . GLU A 1 97 ? 10.542 -12.150 -7.427 1.00 81.44 97 GLU A CA 1
ATOM 780 C C . GLU A 1 97 ? 10.473 -11.223 -8.645 1.00 81.44 97 GLU A C 1
ATOM 782 O O . GLU A 1 97 ? 10.616 -10.007 -8.508 1.00 81.44 97 GLU A O 1
ATOM 787 N N . CYS A 1 98 ? 10.182 -11.810 -9.802 1.00 85.25 98 CYS A N 1
ATOM 788 C CA . CYS A 1 98 ? 10.062 -11.184 -11.113 1.00 85.25 98 CYS A CA 1
ATOM 789 C C . CYS A 1 98 ? 8.909 -10.169 -11.222 1.00 85.25 98 CYS A C 1
ATOM 791 O O . CYS A 1 98 ? 8.894 -9.335 -12.128 1.00 85.25 98 CYS A O 1
ATOM 793 N N . CYS A 1 99 ? 7.950 -10.205 -10.292 1.00 88.88 99 CYS A N 1
ATOM 794 C CA . CYS A 1 99 ? 6.853 -9.239 -10.222 1.00 88.88 99 CYS A CA 1
ATOM 795 C C . CYS A 1 99 ? 7.162 -8.026 -9.328 1.00 88.88 99 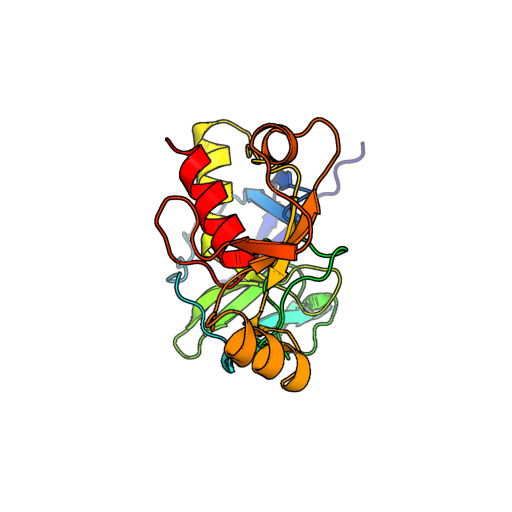CYS A C 1
ATOM 797 O O . CYS A 1 99 ? 6.333 -7.124 -9.232 1.00 88.88 99 CYS A O 1
ATOM 799 N N . LEU A 1 100 ? 8.308 -7.975 -8.633 1.00 91.19 100 LEU A N 1
ATOM 800 C CA . LEU A 1 100 ? 8.626 -6.861 -7.732 1.00 91.19 100 LEU A CA 1
ATOM 801 C C . LEU A 1 100 ? 8.728 -5.538 -8.504 1.00 91.19 100 LEU A C 1
ATOM 803 O O . LEU A 1 100 ? 9.475 -5.431 -9.470 1.00 91.19 100 LEU A O 1
ATOM 807 N N . GLY A 1 101 ? 8.005 -4.510 -8.051 1.00 92.19 101 GLY A N 1
ATOM 808 C CA . GLY A 1 101 ? 7.937 -3.234 -8.77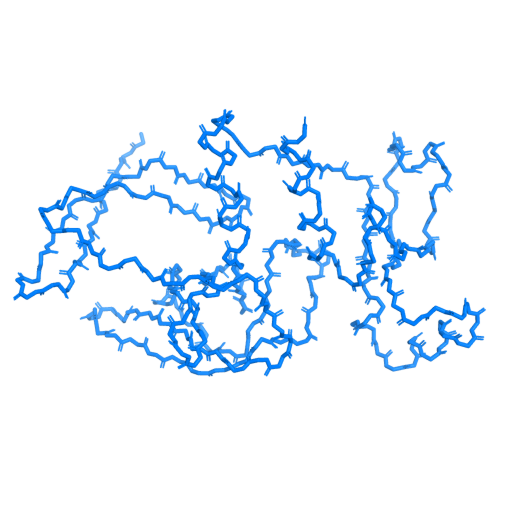1 1.00 92.19 101 GLY A CA 1
ATOM 809 C C . GLY A 1 101 ? 7.049 -3.273 -10.022 1.00 92.19 101 GLY A C 1
ATOM 810 O O . GLY A 1 101 ? 6.856 -2.244 -10.664 1.00 92.19 101 GLY A O 1
ATOM 811 N N . GLY A 1 102 ? 6.481 -4.435 -10.351 1.00 93.94 102 GLY A N 1
ATOM 812 C CA . GLY A 1 102 ? 5.542 -4.613 -11.447 1.00 93.94 102 GLY A CA 1
ATOM 813 C C . GLY A 1 102 ? 4.208 -3.901 -11.198 1.00 93.94 102 GLY A C 1
ATOM 814 O O . GLY A 1 102 ? 3.790 -3.759 -10.037 1.00 93.94 102 GLY A O 1
ATOM 815 N N . PRO A 1 103 ? 3.531 -3.421 -12.257 1.00 95.44 103 PRO A N 1
ATOM 816 C CA . PRO A 1 103 ? 2.270 -2.721 -12.114 1.00 95.44 103 PRO A CA 1
ATOM 817 C C . PRO A 1 103 ? 1.137 -3.694 -11.778 1.00 95.44 103 PRO A C 1
ATOM 819 O O . PRO A 1 103 ? 1.050 -4.806 -12.301 1.00 95.44 103 PRO A O 1
ATOM 822 N N . VAL A 1 104 ? 0.241 -3.222 -10.921 1.00 96.69 104 VAL A N 1
ATOM 823 C CA . VAL A 1 104 ? -1.084 -3.791 -10.701 1.00 96.69 104 VAL A CA 1
ATOM 824 C C . VAL A 1 104 ? -2.059 -2.969 -11.525 1.00 96.69 104 VAL A C 1
ATOM 826 O O . VAL A 1 104 ? -2.131 -1.749 -11.350 1.00 96.69 104 VAL A O 1
ATOM 829 N N . ILE A 1 105 ? -2.800 -3.624 -12.410 1.00 96.31 105 ILE A N 1
ATOM 830 C CA . ILE A 1 105 ? -3.781 -2.978 -13.283 1.00 96.31 105 ILE A CA 1
ATOM 831 C C . ILE A 1 105 ? -5.157 -3.616 -13.121 1.00 96.31 105 ILE A C 1
ATOM 833 O O . ILE A 1 105 ? -5.276 -4.782 -12.742 1.00 96.31 105 ILE A O 1
ATOM 837 N N . GLU A 1 106 ? -6.205 -2.857 -13.412 1.00 94.94 106 GLU A N 1
ATOM 838 C CA . GLU A 1 106 ? -7.554 -3.408 -13.529 1.00 94.94 106 GLU A CA 1
ATOM 839 C C . GLU A 1 106 ? -7.865 -3.862 -14.963 1.00 94.94 106 GLU A C 1
ATOM 841 O O . GLU A 1 106 ? -7.054 -3.716 -15.877 1.00 94.94 106 GLU A O 1
ATOM 846 N N . VAL A 1 107 ? -9.056 -4.430 -15.166 1.00 91.75 107 VAL A N 1
ATOM 847 C CA . VAL A 1 107 ? -9.470 -5.061 -16.434 1.00 91.75 107 VAL A CA 1
ATOM 848 C C . VAL A 1 107 ? -9.409 -4.113 -17.638 1.00 91.75 107 VAL A C 1
ATOM 850 O O . VAL A 1 107 ? -9.157 -4.557 -18.753 1.00 91.75 107 VAL A O 1
ATOM 853 N N . ASN A 1 108 ? -9.606 -2.811 -17.431 1.00 90.12 108 ASN A N 1
ATOM 854 C CA . ASN A 1 108 ? -9.541 -1.802 -18.492 1.00 90.12 108 ASN A CA 1
ATOM 855 C C . ASN A 1 108 ? -8.114 -1.263 -18.749 1.00 90.12 108 ASN A C 1
ATOM 857 O O . ASN A 1 108 ? -7.945 -0.347 -19.551 1.00 90.12 108 ASN A O 1
ATOM 861 N N . GLY A 1 109 ? -7.098 -1.795 -18.060 1.00 91.06 109 GLY A N 1
ATOM 862 C CA . GLY A 1 109 ? -5.706 -1.360 -18.180 1.00 91.06 109 GLY A CA 1
ATOM 863 C C . GLY A 1 109 ? -5.315 -0.165 -17.304 1.00 91.06 109 GLY A C 1
ATOM 864 O O . GLY A 1 109 ? -4.166 0.273 -17.372 1.00 91.06 109 GLY A O 1
ATOM 865 N N . GLN A 1 110 ? -6.213 0.369 -16.468 1.00 94.56 110 GLN A N 1
ATOM 866 C CA . GLN A 1 110 ? -5.869 1.442 -15.534 1.00 94.56 110 GLN A CA 1
ATOM 867 C C . GLN A 1 110 ? -4.941 0.937 -14.423 1.00 94.56 110 GLN A C 1
ATOM 869 O O . GLN A 1 110 ? -5.122 -0.141 -13.856 1.00 94.56 110 GLN A O 1
ATOM 874 N N . PHE A 1 111 ? -3.943 1.754 -14.095 1.00 95.38 111 PHE A N 1
ATOM 875 C CA . PHE A 1 111 ? -2.951 1.479 -13.067 1.00 95.38 111 PHE A CA 1
ATOM 876 C C . PHE A 1 111 ? -3.527 1.706 -11.667 1.00 95.38 111 PHE A C 1
ATOM 878 O O . PHE A 1 111 ? -3.915 2.823 -11.310 1.00 95.38 111 PHE A O 1
ATOM 885 N N . LEU A 1 112 ? -3.516 0.648 -10.857 1.00 96.31 112 LEU A N 1
ATOM 886 C CA . LEU A 1 112 ? -3.989 0.644 -9.472 1.00 96.31 112 LEU A CA 1
ATOM 887 C C . LEU A 1 112 ? -2.858 0.734 -8.452 1.00 96.31 112 LEU A C 1
ATOM 889 O O . LEU A 1 112 ? -3.096 1.084 -7.297 1.00 96.31 112 LEU A O 1
ATOM 893 N N . GLY A 1 113 ? -1.626 0.398 -8.828 1.00 95.75 113 GLY A N 1
ATOM 894 C CA . GLY A 1 113 ? -0.510 0.398 -7.893 1.00 95.75 113 GLY A CA 1
ATOM 895 C C . GLY A 1 113 ? 0.648 -0.475 -8.334 1.00 95.75 113 GLY A C 1
ATOM 896 O O . GLY A 1 113 ? 0.733 -0.897 -9.480 1.00 95.75 113 GLY A O 1
ATOM 897 N N . MET A 1 114 ? 1.554 -0.746 -7.403 1.00 95.88 114 MET A N 1
ATOM 898 C CA . MET A 1 114 ? 2.808 -1.436 -7.686 1.00 95.88 114 MET A CA 1
ATOM 899 C C . MET A 1 114 ? 3.071 -2.541 -6.669 1.00 95.88 114 MET A C 1
ATOM 901 O O . MET A 1 114 ? 2.941 -2.315 -5.462 1.00 95.88 114 MET A O 1
ATOM 905 N N . ILE A 1 115 ? 3.469 -3.723 -7.136 1.00 95.69 115 ILE A N 1
ATOM 906 C CA . ILE A 1 115 ? 3.805 -4.848 -6.260 1.00 95.69 115 ILE A CA 1
ATOM 907 C C . ILE A 1 115 ? 4.948 -4.483 -5.317 1.00 95.69 115 ILE A C 1
ATOM 909 O O . ILE A 1 115 ? 5.984 -3.958 -5.729 1.00 95.69 115 ILE A O 1
ATOM 913 N N . SER A 1 116 ? 4.769 -4.814 -4.037 1.00 91.94 116 SER A N 1
ATOM 914 C CA . SER A 1 116 ? 5.752 -4.546 -2.993 1.00 91.94 116 SER A CA 1
ATOM 915 C C . SER A 1 116 ? 5.887 -5.720 -2.032 1.00 91.94 116 SER A C 1
ATOM 917 O O . SER A 1 116 ? 4.905 -6.337 -1.625 1.00 91.94 116 SER A O 1
ATOM 919 N N . ARG A 1 117 ? 7.128 -6.006 -1.629 1.00 83.38 117 ARG A N 1
ATOM 920 C CA . ARG A 1 117 ? 7.479 -7.090 -0.700 1.00 83.38 117 ARG A CA 1
ATOM 921 C C . ARG A 1 117 ? 7.850 -6.555 0.690 1.00 83.38 117 ARG A C 1
ATOM 923 O O . ARG A 1 117 ? 8.257 -5.399 0.803 1.00 83.38 117 ARG A O 1
ATOM 930 N N . PRO A 1 118 ? 7.732 -7.370 1.760 1.00 80.81 118 PRO A N 1
ATOM 931 C CA . PRO A 1 118 ? 7.386 -8.800 1.777 1.00 80.81 118 PRO A CA 1
ATOM 932 C C . PRO A 1 118 ? 5.877 -9.109 1.753 1.00 80.81 118 PRO A C 1
ATOM 934 O O . PRO A 1 118 ? 5.062 -8.382 2.336 1.00 80.81 118 PRO A O 1
ATOM 937 N N . GLY A 1 119 ? 5.545 -10.273 1.181 1.00 83.31 119 GLY A N 1
ATOM 938 C CA . GLY A 1 119 ? 4.196 -10.852 1.117 1.00 83.31 119 GLY A CA 1
ATOM 939 C C . GLY A 1 119 ? 3.421 -10.503 -0.157 1.00 83.31 119 GLY A C 1
ATOM 940 O O . GLY A 1 119 ? 3.953 -9.868 -1.061 1.00 83.31 119 GLY A O 1
ATOM 941 N N . MET A 1 120 ? 2.151 -10.913 -0.199 1.00 90.06 120 MET A N 1
ATOM 942 C CA . MET A 1 120 ? 1.238 -10.681 -1.327 1.00 90.06 120 MET A CA 1
ATOM 943 C C . MET A 1 120 ? 0.578 -9.306 -1.214 1.00 90.06 120 MET A C 1
ATOM 945 O O . MET A 1 120 ? -0.580 -9.186 -0.802 1.00 90.06 120 MET A O 1
ATOM 949 N N . LYS A 1 121 ? 1.366 -8.256 -1.466 1.00 93.12 121 LYS A N 1
ATOM 950 C CA . LYS A 1 121 ? 0.974 -6.860 -1.250 1.00 93.12 121 LYS A CA 1
ATOM 951 C C . LYS A 1 121 ? 1.329 -5.973 -2.431 1.00 93.12 121 LYS A C 1
ATOM 953 O O . LYS A 1 121 ? 2.269 -6.233 -3.179 1.00 93.12 121 LYS A O 1
ATOM 958 N N . PHE A 1 122 ? 0.619 -4.862 -2.526 1.00 94.69 122 PHE A N 1
ATOM 959 C CA . PHE A 1 122 ? 0.948 -3.786 -3.442 1.00 94.69 122 PHE A CA 1
ATOM 960 C C . PHE A 1 122 ? 0.744 -2.429 -2.772 1.00 94.69 122 PHE A C 1
ATOM 962 O O . PHE A 1 122 ? -0.037 -2.291 -1.826 1.00 94.69 122 PHE A O 1
ATOM 969 N N . ILE A 1 123 ? 1.492 -1.435 -3.242 1.00 94.94 123 ILE A N 1
ATOM 970 C CA . ILE A 1 123 ? 1.360 -0.033 -2.854 1.00 94.94 123 ILE A CA 1
ATOM 971 C C . ILE A 1 123 ? 0.350 0.592 -3.820 1.00 94.94 123 ILE A C 1
ATOM 973 O O . ILE A 1 123 ? 0.639 0.649 -5.017 1.00 94.94 123 ILE A O 1
ATOM 977 N N . PRO A 1 124 ? -0.816 1.056 -3.347 1.00 95.06 124 PRO A N 1
ATOM 978 C CA . PRO A 1 124 ? -1.799 1.697 -4.212 1.00 95.06 124 PRO A CA 1
ATOM 979 C C . PRO A 1 124 ? -1.266 2.959 -4.897 1.00 95.06 124 PRO A C 1
ATOM 981 O O . PRO A 1 124 ? -0.480 3.714 -4.317 1.00 95.06 124 PRO A O 1
ATOM 984 N N . SER A 1 125 ? -1.751 3.218 -6.110 1.00 94.38 125 SER A N 1
ATOM 985 C CA . SER A 1 125 ? -1.447 4.385 -6.950 1.00 94.38 125 SER A CA 1
ATOM 986 C C . SER A 1 125 ? -1.588 5.700 -6.179 1.00 94.38 125 SER A C 1
ATOM 988 O O . SER A 1 125 ? -0.682 6.532 -6.208 1.00 94.38 125 SER A O 1
ATOM 990 N N . VAL A 1 126 ? -2.666 5.852 -5.402 1.00 92.56 126 VAL A N 1
ATOM 991 C CA . VAL A 1 126 ? -2.931 7.034 -4.568 1.00 92.56 12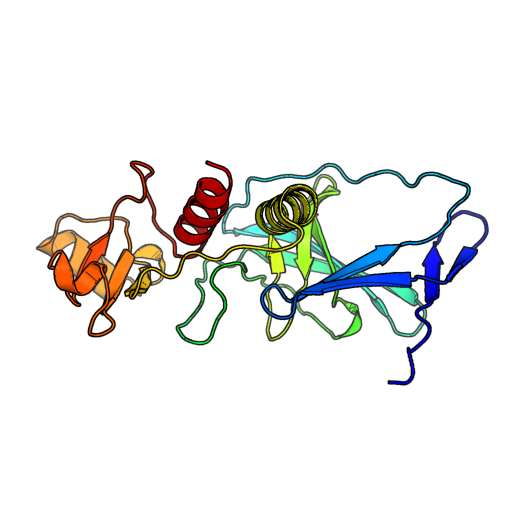6 VAL A CA 1
ATOM 992 C C . VAL A 1 126 ? -1.810 7.307 -3.559 1.00 92.56 126 VAL A C 1
ATOM 994 O O . VAL A 1 126 ? -1.466 8.464 -3.320 1.00 92.56 126 VAL A O 1
ATOM 997 N N . ILE A 1 127 ? -1.182 6.267 -3.001 1.00 93.06 127 ILE A N 1
ATOM 998 C CA . ILE A 1 127 ? -0.043 6.423 -2.089 1.00 93.06 127 ILE A CA 1
ATOM 999 C C . ILE A 1 127 ? 1.188 6.874 -2.870 1.00 93.06 127 ILE A C 1
ATOM 1001 O O . ILE A 1 127 ? 1.825 7.852 -2.483 1.00 93.06 127 ILE A O 1
ATOM 1005 N N . ILE A 1 128 ? 1.493 6.205 -3.987 1.00 92.88 128 ILE A N 1
ATOM 1006 C CA . ILE A 1 128 ? 2.644 6.531 -4.842 1.00 92.88 128 ILE A CA 1
ATOM 1007 C C . ILE A 1 128 ? 2.567 7.994 -5.294 1.00 92.88 128 ILE A C 1
ATOM 1009 O O . ILE A 1 128 ? 3.525 8.744 -5.110 1.00 92.88 128 ILE A O 1
ATOM 1013 N N . LEU A 1 129 ? 1.415 8.430 -5.809 1.00 91.94 129 LEU A N 1
ATOM 1014 C CA . LEU A 1 129 ? 1.190 9.801 -6.272 1.00 91.94 129 LEU A CA 1
ATOM 1015 C C . LEU A 1 129 ? 1.421 10.838 -5.171 1.00 91.94 129 LEU A C 1
ATOM 1017 O O . LEU A 1 129 ? 2.076 11.857 -5.396 1.00 91.94 129 LEU A O 1
ATOM 1021 N N . ARG A 1 130 ? 0.922 10.582 -3.960 1.00 91.88 130 ARG A N 1
ATOM 1022 C CA . ARG A 1 130 ? 1.096 11.507 -2.833 1.00 91.88 130 ARG A CA 1
ATOM 1023 C C . ARG A 1 130 ? 2.538 11.544 -2.350 1.00 91.88 130 ARG A C 1
ATOM 1025 O O . ARG A 1 130 ? 3.058 12.623 -2.080 1.00 91.88 130 ARG A O 1
ATOM 1032 N N . CYS A 1 131 ? 3.211 10.397 -2.316 1.00 92.56 131 CYS A N 1
ATOM 1033 C CA . CYS A 1 131 ? 4.640 10.321 -2.043 1.00 92.56 131 CYS A CA 1
ATOM 1034 C C . CYS A 1 131 ? 5.457 11.136 -3.057 1.00 92.56 131 CYS A C 1
ATOM 1036 O O . CYS A 1 131 ? 6.295 11.939 -2.652 1.00 92.56 131 CYS A O 1
ATOM 1038 N N . LEU A 1 132 ? 5.180 10.984 -4.355 1.00 92.44 132 LEU A N 1
ATOM 1039 C CA . LEU A 1 132 ? 5.820 11.760 -5.421 1.00 92.44 132 LEU A CA 1
ATOM 1040 C C . LEU A 1 132 ? 5.582 13.263 -5.256 1.00 92.44 132 LEU A C 1
ATOM 1042 O O . LEU A 1 132 ? 6.514 14.058 -5.380 1.00 92.44 132 LEU A O 1
ATOM 1046 N N . HIS A 1 133 ? 4.349 13.656 -4.939 1.00 92.38 133 HIS A N 1
ATOM 1047 C CA . HIS A 1 133 ? 4.004 15.056 -4.730 1.00 92.38 133 HIS A CA 1
ATOM 1048 C C . HIS A 1 133 ? 4.747 15.659 -3.526 1.00 92.38 133 HIS A C 1
ATOM 1050 O O . HIS A 1 133 ? 5.305 16.749 -3.644 1.00 92.38 133 HIS A O 1
ATOM 1056 N N . MET A 1 134 ? 4.834 14.945 -2.398 1.00 91.75 134 MET A N 1
ATOM 1057 C CA . MET A 1 134 ? 5.592 15.410 -1.228 1.00 91.75 134 MET A CA 1
ATOM 1058 C C . MET A 1 134 ? 7.091 15.495 -1.499 1.00 91.75 134 MET A C 1
ATOM 1060 O O . MET A 1 134 ? 7.704 16.498 -1.150 1.00 91.75 134 MET A O 1
ATOM 1064 N N . LEU A 1 135 ? 7.677 14.501 -2.174 1.00 92.00 135 LEU A N 1
ATOM 1065 C CA . LEU A 1 135 ? 9.084 14.565 -2.575 1.00 92.00 135 LEU A CA 1
ATOM 1066 C C . LEU A 1 135 ? 9.350 15.791 -3.453 1.00 92.00 135 LEU A C 1
ATOM 1068 O O . LEU A 1 135 ? 10.332 16.492 -3.235 1.00 92.00 135 LEU A O 1
ATOM 1072 N N . LYS A 1 136 ? 8.448 16.097 -4.392 1.00 92.38 136 LYS A N 1
ATOM 1073 C CA . LYS A 1 136 ? 8.556 17.290 -5.239 1.00 92.38 136 LYS A CA 1
ATOM 1074 C C . LYS A 1 136 ? 8.439 18.597 -4.443 1.00 92.38 136 LYS A C 1
ATOM 1076 O O . LYS A 1 136 ? 9.173 19.534 -4.735 1.00 92.38 136 LYS A O 1
ATOM 1081 N N . LYS A 1 137 ? 7.515 18.679 -3.478 1.00 92.38 137 LYS A N 1
ATOM 1082 C CA . LYS A 1 137 ? 7.210 19.917 -2.731 1.00 92.38 137 LYS A CA 1
ATOM 1083 C C . LYS A 1 137 ? 8.172 20.173 -1.565 1.00 92.38 137 LYS A C 1
ATOM 1085 O O . LYS A 1 137 ? 8.557 21.311 -1.334 1.00 92.38 137 LYS A O 1
ATOM 1090 N N . PHE A 1 138 ? 8.545 19.128 -0.832 1.00 91.06 138 PHE A N 1
ATOM 1091 C CA . PHE A 1 138 ? 9.241 19.221 0.455 1.00 91.06 138 PHE A CA 1
ATOM 1092 C C . PHE A 1 138 ? 10.615 18.543 0.466 1.00 91.06 138 PHE A C 1
ATOM 1094 O O . PHE A 1 138 ? 11.284 18.550 1.497 1.00 91.06 138 PHE A O 1
ATOM 1101 N N . ASN A 1 139 ? 11.018 17.896 -0.635 1.00 90.06 139 ASN A N 1
ATOM 1102 C CA . ASN A 1 139 ? 12.231 17.072 -0.720 1.00 90.06 139 ASN A CA 1
ATOM 1103 C C . ASN A 1 139 ? 12.296 15.932 0.325 1.00 90.06 139 ASN A C 1
ATOM 1105 O O . ASN A 1 139 ? 13.348 15.351 0.581 1.00 90.06 139 ASN A O 1
ATOM 1109 N N . CYS A 1 140 ? 11.162 15.599 0.944 1.00 90.19 140 CYS A N 1
ATOM 1110 C CA . CYS A 1 140 ? 11.003 14.506 1.894 1.00 90.19 140 CYS A CA 1
ATOM 1111 C C . CYS A 1 140 ? 9.533 14.064 1.950 1.00 90.19 140 CYS A C 1
ATOM 1113 O O . CYS A 1 140 ? 8.655 14.704 1.371 1.00 90.19 140 CYS A O 1
ATOM 1115 N N . ILE A 1 141 ? 9.265 12.958 2.647 1.00 90.25 141 ILE A N 1
ATOM 1116 C CA . ILE A 1 141 ? 7.905 12.479 2.902 1.00 90.25 141 ILE A CA 1
ATOM 1117 C C . ILE A 1 141 ? 7.623 12.574 4.408 1.00 90.25 141 ILE A C 1
ATOM 1119 O O . ILE A 1 141 ? 8.029 11.667 5.149 1.00 90.25 141 ILE A O 1
ATOM 1123 N N . PRO A 1 142 ? 6.955 13.643 4.885 1.00 87.56 142 PRO A N 1
ATOM 1124 C CA . PRO A 1 142 ? 6.523 13.726 6.275 1.00 87.56 142 PRO A CA 1
ATOM 1125 C C . PRO A 1 142 ? 5.564 12.577 6.609 1.00 87.56 142 PRO A C 1
ATOM 1127 O O . PRO A 1 142 ? 4.819 12.080 5.763 1.00 87.56 142 PRO A O 1
ATOM 1130 N N . ARG A 1 143 ? 5.616 12.112 7.859 1.00 85.38 143 ARG A N 1
ATOM 1131 C CA . ARG A 1 143 ? 4.766 11.027 8.359 1.00 85.38 143 ARG A CA 1
ATOM 1132 C C . ARG A 1 143 ? 4.170 11.432 9.690 1.00 85.38 143 ARG A C 1
ATOM 1134 O O . ARG A 1 143 ? 4.908 11.685 10.641 1.00 85.38 143 ARG A O 1
ATOM 1141 N N . LEU A 1 144 ? 2.844 11.444 9.755 1.00 84.12 144 LEU A N 1
ATOM 1142 C CA . LEU A 1 144 ? 2.137 11.649 11.005 1.00 84.12 144 LEU A CA 1
ATOM 1143 C C . LEU A 1 144 ? 2.167 10.355 11.824 1.00 84.12 144 LEU A C 1
ATOM 1145 O O . LEU A 1 144 ? 1.795 9.287 11.341 1.00 84.12 144 LEU A O 1
ATOM 1149 N N . HIS A 1 145 ? 2.609 10.458 13.072 1.00 80.06 145 HIS A N 1
ATOM 1150 C CA . HIS A 1 145 ? 2.559 9.370 14.039 1.00 80.06 145 HIS A CA 1
ATOM 1151 C C . HIS A 1 145 ? 1.518 9.715 15.101 1.00 80.06 145 HIS A C 1
ATOM 1153 O O . HIS A 1 145 ? 1.661 10.696 15.820 1.00 80.06 145 HIS A O 1
ATOM 1159 N N . THR A 1 146 ? 0.461 8.912 15.191 1.00 83.19 146 THR A N 1
ATOM 1160 C CA . THR A 1 146 ? -0.701 9.207 16.047 1.00 83.19 146 THR A CA 1
ATOM 1161 C C . THR A 1 146 ? -0.521 8.808 17.499 1.00 83.19 146 THR A C 1
ATOM 1163 O O . THR A 1 146 ? -1.327 9.188 18.340 1.00 83.19 146 THR A O 1
ATOM 1166 N N . GLY A 1 147 ? 0.492 8.000 17.802 1.00 89.50 147 GLY A N 1
ATOM 1167 C CA . GLY A 1 147 ? 0.607 7.419 19.129 1.00 89.50 147 GLY A CA 1
ATOM 1168 C C . GLY A 1 147 ? -0.396 6.282 19.388 1.00 89.50 147 GLY A C 1
ATOM 1169 O O . GLY A 1 147 ? -0.587 5.918 20.540 1.00 89.50 147 GLY A O 1
ATOM 1170 N N . MET A 1 148 ? -1.013 5.703 18.350 1.00 91.69 148 MET A N 1
ATOM 1171 C CA . MET A 1 148 ? -2.026 4.649 18.494 1.00 91.69 148 MET A CA 1
ATOM 1172 C C . MET A 1 148 ? -1.814 3.494 17.512 1.00 91.69 148 MET A C 1
ATOM 1174 O O . MET A 1 148 ? -1.272 3.690 16.418 1.00 91.69 148 MET A O 1
ATOM 1178 N N . LYS A 1 149 ? -2.302 2.304 17.874 1.00 90.62 149 LYS A N 1
ATOM 1179 C CA . LYS A 1 149 ? -2.508 1.177 16.949 1.00 90.62 149 LYS A CA 1
ATOM 1180 C C . LYS A 1 149 ? -3.988 0.839 16.848 1.00 90.62 149 LYS A C 1
ATOM 1182 O O . LYS A 1 149 ? -4.742 1.029 17.799 1.00 90.62 149 LYS A O 1
ATOM 1187 N N . PHE A 1 150 ? -4.374 0.308 15.694 1.00 91.31 150 PHE A N 1
ATOM 1188 C CA . PHE A 1 150 ? -5.768 0.068 15.351 1.00 91.31 150 PHE A CA 1
ATOM 1189 C C . PHE A 1 150 ? -5.994 -1.334 14.794 1.00 91.31 150 PHE A C 1
ATOM 1191 O O . PHE A 1 150 ? -5.164 -1.850 14.041 1.00 91.31 150 PHE A O 1
ATOM 1198 N N . SER A 1 151 ? -7.173 -1.887 15.071 1.00 91.56 151 SER A N 1
ATOM 1199 C CA . SER A 1 151 ? -7.737 -3.040 14.372 1.00 91.56 151 SER A CA 1
ATOM 1200 C C . SER A 1 151 ? -9.053 -2.644 13.712 1.00 91.56 151 SER A C 1
ATOM 1202 O O . SER A 1 151 ? -9.933 -2.073 14.351 1.00 91.56 151 SER A O 1
ATOM 1204 N N . ALA A 1 152 ? -9.196 -2.919 12.418 1.00 93.25 152 ALA A N 1
ATOM 1205 C CA . ALA A 1 152 ? -10.405 -2.559 11.692 1.00 93.25 152 ALA A CA 1
ATOM 1206 C C . ALA A 1 152 ? -11.531 -3.562 11.960 1.00 93.25 152 ALA A C 1
ATOM 1208 O O . ALA A 1 152 ? -11.373 -4.756 11.693 1.00 93.25 152 ALA A O 1
ATOM 1209 N N . ILE A 1 153 ? -12.697 -3.063 12.389 1.00 93.81 153 ILE A N 1
ATOM 1210 C CA . ILE A 1 153 ? -13.875 -3.890 12.711 1.00 93.81 153 ILE A CA 1
ATOM 1211 C C . ILE A 1 153 ? -14.245 -4.796 11.527 1.00 93.81 153 ILE A C 1
ATOM 1213 O O . ILE A 1 153 ? -14.570 -5.968 11.707 1.00 93.81 153 ILE A O 1
ATOM 1217 N N . ARG A 1 154 ? -14.108 -4.295 10.290 1.00 91.56 154 ARG A N 1
ATOM 1218 C CA . ARG A 1 154 ? -14.434 -5.035 9.057 1.00 91.56 154 ARG A CA 1
ATOM 1219 C C . ARG A 1 154 ? -13.599 -6.295 8.798 1.00 91.56 154 ARG A C 1
ATOM 1221 O O . ARG A 1 154 ? -13.976 -7.074 7.919 1.00 91.56 154 ARG A O 1
ATOM 1228 N N . PHE A 1 155 ? -12.468 -6.470 9.480 1.00 91.56 155 PHE A N 1
ATOM 1229 C CA . PHE A 1 155 ? -11.594 -7.639 9.320 1.00 91.56 155 PHE A CA 1
ATOM 1230 C C . PHE A 1 155 ? -11.665 -8.611 10.495 1.00 91.56 155 PHE A C 1
ATOM 1232 O O . PHE A 1 155 ? -11.002 -9.644 10.458 1.00 91.56 155 PHE A O 1
ATOM 1239 N N . LEU A 1 156 ? -12.470 -8.311 11.514 1.00 91.38 156 LEU A N 1
ATOM 1240 C CA . LEU A 1 156 ? -12.744 -9.255 12.589 1.00 91.38 156 LEU A CA 1
ATOM 1241 C C . LEU A 1 156 ? -13.616 -10.406 12.075 1.00 91.38 156 LEU A C 1
ATOM 1243 O O . LEU A 1 156 ? -14.388 -10.250 11.120 1.00 91.38 156 LEU A O 1
ATOM 1247 N N . ASP A 1 157 ? -13.531 -11.566 12.716 1.00 91.69 157 ASP A N 1
ATOM 1248 C CA . ASP A 1 157 ? -14.466 -12.655 12.447 1.00 91.69 157 ASP A CA 1
ATOM 1249 C C . ASP A 1 157 ? -15.918 -12.242 12.784 1.00 91.69 157 ASP A C 1
ATOM 1251 O O . ASP A 1 157 ? -16.152 -11.265 13.512 1.00 91.69 157 ASP A O 1
ATOM 1255 N N . PRO A 1 158 ? -16.917 -12.949 12.227 1.00 93.12 158 PRO A N 1
ATOM 1256 C CA . PRO A 1 158 ? -18.321 -12.598 12.417 1.00 93.12 158 PRO A CA 1
ATOM 1257 C C . PRO A 1 158 ? -18.758 -12.523 13.885 1.00 93.12 158 PRO A C 1
ATOM 1259 O O . PRO A 1 158 ? -19.555 -11.650 14.219 1.00 93.12 158 PRO A O 1
ATOM 1262 N N . VAL A 1 159 ? -18.205 -13.363 14.770 1.00 94.62 159 VAL A N 1
ATOM 1263 C CA . VAL A 1 159 ? -18.597 -13.422 16.189 1.00 94.62 159 VAL A CA 1
ATOM 1264 C C . VAL A 1 159 ? -18.210 -12.133 16.913 1.00 94.62 159 VAL A C 1
ATOM 1266 O O . VAL A 1 159 ? -19.026 -11.534 17.619 1.00 94.62 159 VAL A O 1
ATOM 1269 N N . HIS A 1 160 ? -16.981 -11.653 16.708 1.00 92.81 160 HIS A N 1
ATOM 1270 C CA . HIS A 1 160 ? -16.543 -10.388 17.300 1.00 92.81 160 HIS A CA 1
ATOM 1271 C C . HIS A 1 160 ? -17.293 -9.184 16.720 1.00 92.81 160 HIS A C 1
ATOM 1273 O O . HIS A 1 160 ? -17.651 -8.275 17.474 1.00 92.81 160 HIS A O 1
ATOM 1279 N N . ARG A 1 161 ? -17.592 -9.187 15.413 1.00 93.88 161 ARG A N 1
ATOM 1280 C CA . ARG A 1 161 ? -18.405 -8.127 14.792 1.00 93.88 161 ARG A CA 1
ATOM 1281 C C . ARG A 1 161 ? -19.818 -8.076 15.347 1.00 93.88 161 ARG A C 1
ATOM 1283 O O . ARG A 1 161 ? -20.265 -7.000 15.731 1.00 93.88 161 ARG A O 1
ATOM 1290 N N . GLU A 1 162 ? -20.500 -9.216 15.424 1.00 94.31 162 GLU A N 1
ATOM 1291 C CA . GLU A 1 162 ? -21.856 -9.292 15.973 1.00 94.31 162 GLU A CA 1
ATOM 1292 C C . GLU A 1 162 ? -21.893 -8.734 17.400 1.00 94.31 162 GLU A C 1
ATOM 1294 O O . GLU A 1 162 ? -22.759 -7.926 17.738 1.00 94.31 162 GLU A O 1
ATOM 1299 N N . LYS A 1 163 ? -20.907 -9.097 18.228 1.00 93.88 163 LYS A N 1
ATOM 1300 C CA . LYS A 1 163 ? -20.802 -8.611 19.607 1.00 93.88 163 LYS A CA 1
ATOM 1301 C C . LYS A 1 163 ? -20.672 -7.088 19.684 1.00 93.88 163 LYS A C 1
ATOM 1303 O O . LYS A 1 163 ? -21.334 -6.482 20.525 1.00 93.88 163 LYS A O 1
ATOM 1308 N N . ILE A 1 164 ? -19.837 -6.479 18.839 1.00 93.81 164 ILE A N 1
ATOM 1309 C CA . ILE A 1 164 ? -19.653 -5.018 18.798 1.00 93.81 164 ILE A CA 1
ATOM 1310 C C . ILE A 1 164 ? -20.938 -4.335 18.333 1.00 93.81 164 ILE A C 1
ATOM 1312 O O . ILE A 1 164 ? -21.402 -3.412 18.996 1.00 93.81 164 ILE A O 1
ATOM 1316 N N . ILE A 1 165 ? -21.565 -4.829 17.262 1.00 93.69 165 ILE A N 1
ATOM 1317 C CA . ILE A 1 165 ? -22.826 -4.272 16.754 1.00 93.69 165 ILE A CA 1
ATOM 1318 C C . ILE A 1 165 ? -23.901 -4.317 17.847 1.00 93.69 165 ILE A C 1
ATOM 1320 O O . ILE A 1 165 ? -24.525 -3.304 18.140 1.00 93.69 165 ILE A O 1
ATOM 1324 N N . ARG A 1 166 ? -24.076 -5.462 18.518 1.00 95.25 166 ARG A N 1
ATOM 1325 C CA . ARG A 1 166 ? -25.116 -5.636 19.545 1.00 95.25 166 ARG A CA 1
ATOM 1326 C C . ARG A 1 166 ? -24.893 -4.798 20.800 1.00 95.25 166 ARG A C 1
ATOM 1328 O O . ARG A 1 166 ? -25.866 -4.388 21.421 1.00 95.25 166 ARG A O 1
ATOM 1335 N N . LYS A 1 167 ? -23.638 -4.606 21.221 1.00 93.44 167 LYS A N 1
ATOM 1336 C CA . LYS A 1 167 ? -23.317 -3.916 22.482 1.00 93.44 167 LYS A CA 1
ATOM 1337 C C . LYS A 1 167 ? -23.052 -2.425 22.320 1.00 93.44 167 LYS A C 1
ATOM 1339 O O . LYS A 1 167 ? -23.312 -1.676 23.253 1.00 93.44 167 LYS A O 1
ATOM 1344 N N . CYS A 1 168 ? -22.505 -2.019 21.181 1.00 90.25 168 CYS A N 1
ATOM 1345 C CA . CYS A 1 168 ? -22.027 -0.660 20.945 1.00 90.25 168 CYS A CA 1
ATOM 1346 C C . CYS A 1 168 ? -22.818 0.060 19.847 1.00 90.25 168 CYS A C 1
ATOM 1348 O O . CYS A 1 168 ? -22.654 1.263 19.704 1.00 90.25 168 CYS A O 1
ATOM 1350 N N . ASN A 1 169 ? -23.662 -0.645 19.079 1.00 93.00 169 ASN A N 1
ATOM 1351 C CA . ASN A 1 169 ? -24.362 -0.107 17.907 1.00 93.00 169 ASN A CA 1
ATOM 1352 C C . ASN A 1 169 ? -23.408 0.488 16.849 1.00 93.00 169 ASN A C 1
ATOM 1354 O O . ASN A 1 169 ? -23.737 1.456 16.170 1.00 93.00 169 ASN A O 1
ATOM 1358 N N . VAL A 1 170 ? -22.213 -0.102 16.710 1.00 91.81 170 VAL A N 1
ATOM 1359 C CA . VAL A 1 170 ? -21.192 0.318 15.739 1.00 91.81 170 VAL A CA 1
ATOM 1360 C C . VAL A 1 170 ? -20.989 -0.767 14.684 1.00 91.81 170 VAL A C 1
ATOM 1362 O O . VAL A 1 170 ? -20.681 -1.914 15.010 1.00 91.81 170 VAL A O 1
ATOM 1365 N N . HIS A 1 171 ? -21.126 -0.399 13.408 1.00 88.31 171 HIS A N 1
ATOM 1366 C CA . HIS A 1 171 ? -20.983 -1.318 12.270 1.00 88.31 171 HIS A CA 1
ATOM 1367 C C . HIS A 1 171 ? -19.604 -1.264 11.606 1.00 88.31 171 HIS A C 1
ATOM 1369 O O . HIS A 1 171 ? -19.100 -2.275 11.109 1.00 88.31 171 HIS A O 1
ATOM 1375 N N . VAL A 1 172 ? -19.003 -0.078 11.570 1.00 90.25 172 VAL A N 1
ATOM 1376 C CA . VAL A 1 172 ? -17.727 0.204 10.912 1.00 90.25 172 VAL A CA 1
ATOM 1377 C C . VAL A 1 172 ? -16.896 1.110 11.805 1.00 90.25 172 VAL A C 1
ATOM 1379 O O . VAL A 1 172 ? -17.437 1.859 12.606 1.00 90.25 172 VAL A O 1
ATOM 1382 N N . GLY A 1 173 ? -15.579 1.013 11.683 1.00 94.19 173 GLY A N 1
ATOM 1383 C CA . GLY A 1 173 ? -14.660 1.796 12.493 1.00 94.19 173 GLY A CA 1
ATOM 1384 C C . GLY A 1 173 ? -13.390 1.027 12.808 1.00 94.19 173 GLY A C 1
ATOM 1385 O O . GLY A 1 173 ? -13.173 -0.107 12.351 1.00 94.19 173 GLY A O 1
ATOM 1386 N N . LEU A 1 174 ? -12.545 1.670 13.600 1.00 94.25 174 LEU A N 1
ATOM 1387 C CA . LEU A 1 174 ? -11.264 1.154 14.048 1.00 94.25 174 LEU A CA 1
ATOM 1388 C C . LEU A 1 174 ? -11.250 1.055 15.568 1.00 94.25 174 LEU A C 1
ATOM 1390 O O . LEU A 1 174 ? -11.423 2.053 16.253 1.00 94.25 174 LEU A O 1
ATOM 1394 N N . ILE A 1 175 ? -10.987 -0.136 16.090 1.00 94.06 175 ILE A N 1
ATOM 1395 C CA . ILE A 1 175 ? -10.763 -0.345 17.519 1.00 94.06 175 ILE A CA 1
ATOM 1396 C C . ILE A 1 175 ? -9.338 0.093 17.834 1.00 94.06 175 ILE A C 1
ATOM 1398 O O . ILE A 1 175 ? -8.395 -0.400 17.206 1.00 94.06 175 ILE A O 1
ATOM 1402 N N . VAL A 1 176 ? -9.168 0.981 18.808 1.00 94.94 176 VAL A N 1
ATOM 1403 C CA . VAL A 1 176 ? -7.866 1.333 19.374 1.00 94.94 176 VAL A CA 1
ATOM 1404 C C . VAL A 1 176 ? -7.353 0.129 20.154 1.00 94.94 176 VAL A C 1
ATOM 1406 O O . VAL A 1 176 ? -7.904 -0.232 21.187 1.00 94.94 176 VAL A O 1
ATOM 1409 N N . THR A 1 177 ? -6.299 -0.516 19.662 1.00 93.50 177 THR A N 1
ATOM 1410 C CA . THR A 1 177 ? -5.718 -1.706 20.308 1.00 93.50 177 THR A CA 1
ATOM 1411 C C . THR A 1 177 ? -4.544 -1.372 21.216 1.00 93.50 177 THR A C 1
ATOM 1413 O O . THR A 1 177 ? -4.127 -2.205 22.013 1.00 93.50 177 THR A O 1
ATOM 1416 N N . GLU A 1 178 ? -3.957 -0.187 21.052 1.00 93.81 178 GLU A N 1
ATOM 1417 C CA . GLU A 1 178 ? -2.819 0.286 21.837 1.00 93.81 178 GLU A CA 1
ATOM 1418 C C . GLU A 1 178 ? -2.757 1.811 21.775 1.00 93.81 178 GLU A C 1
ATOM 1420 O O . GLU A 1 178 ? -2.973 2.397 20.710 1.00 93.81 178 GLU A O 1
ATOM 1425 N N . VAL A 1 179 ? -2.420 2.429 22.903 1.00 95.56 179 VAL A N 1
ATOM 1426 C CA . VAL A 1 179 ? -2.110 3.855 23.021 1.00 95.56 179 VAL A CA 1
ATOM 1427 C C . VAL A 1 179 ? -0.723 3.945 23.640 1.00 95.56 179 VAL A C 1
ATOM 1429 O O . VAL A 1 179 ? -0.484 3.350 24.688 1.00 95.56 179 VAL A O 1
ATOM 1432 N N . PHE A 1 180 ? 0.202 4.633 22.975 1.00 94.75 180 PHE A N 1
ATOM 1433 C CA . PHE A 1 180 ? 1.561 4.795 23.482 1.00 94.75 180 PHE A CA 1
ATOM 1434 C C . PHE A 1 180 ? 1.581 5.804 24.637 1.00 94.75 180 PHE A C 1
ATOM 1436 O O . PHE A 1 180 ? 0.986 6.882 24.538 1.00 94.75 180 PHE A O 1
ATOM 1443 N N . GLU A 1 181 ? 2.307 5.466 25.698 1.00 95.50 181 GLU A N 1
ATOM 1444 C CA . GLU A 1 181 ? 2.526 6.334 26.858 1.00 95.50 181 GLU A CA 1
ATOM 1445 C C . GLU A 1 181 ? 3.186 7.662 26.444 1.00 95.50 181 GLU A C 1
ATOM 1447 O O . GLU A 1 181 ? 4.053 7.711 25.565 1.00 95.50 181 GLU A O 1
ATOM 1452 N N . GLY A 1 182 ? 2.731 8.766 27.034 1.00 94.12 182 GLY A N 1
ATOM 1453 C CA . GLY A 1 182 ? 3.189 10.126 26.751 1.00 94.12 182 GLY A CA 1
ATOM 1454 C C . GLY A 1 182 ? 2.668 10.726 25.438 1.00 94.12 182 GLY A C 1
ATOM 1455 O O . GLY A 1 182 ? 2.945 11.900 25.150 1.00 94.12 182 GLY A O 1
ATOM 1456 N N . SER A 1 183 ? 1.913 9.963 24.640 1.00 94.38 183 SER A N 1
ATOM 1457 C CA . SER A 1 183 ? 1.361 10.429 23.364 1.00 94.38 183 SER A CA 1
ATOM 1458 C C . SER A 1 183 ? 0.267 11.488 23.539 1.00 94.38 183 SER A C 1
ATOM 1460 O O . SER A 1 183 ? -0.348 11.624 24.596 1.00 94.38 183 SER A O 1
ATOM 1462 N N . ILE A 1 184 ? -0.014 12.244 22.471 1.00 92.94 184 ILE A N 1
ATOM 1463 C CA . ILE A 1 184 ? -1.144 13.188 22.459 1.00 92.94 184 ILE A CA 1
ATOM 1464 C C . ILE A 1 184 ? -2.460 12.437 22.684 1.00 92.94 184 ILE A C 1
ATOM 1466 O O . ILE A 1 184 ? -3.289 12.912 23.450 1.00 92.94 184 ILE A O 1
ATOM 1470 N N . ALA A 1 185 ? -2.617 11.255 22.078 1.00 94.44 185 ALA A N 1
ATOM 1471 C CA . ALA A 1 185 ? -3.795 10.409 22.240 1.00 94.44 185 ALA A CA 1
ATOM 1472 C C . ALA A 1 185 ? -4.068 10.076 23.716 1.00 94.44 185 ALA A C 1
ATOM 1474 O O . ALA A 1 185 ? -5.188 10.253 24.187 1.00 94.44 185 ALA A O 1
ATOM 1475 N N . GLU A 1 186 ? -3.034 9.686 24.467 1.00 96.06 186 GLU A N 1
ATOM 1476 C CA . GLU A 1 186 ? -3.159 9.435 25.906 1.00 96.06 186 GLU A CA 1
ATOM 1477 C C . GLU A 1 186 ? -3.571 10.696 26.678 1.00 96.06 186 GLU A C 1
ATOM 1479 O O . GLU A 1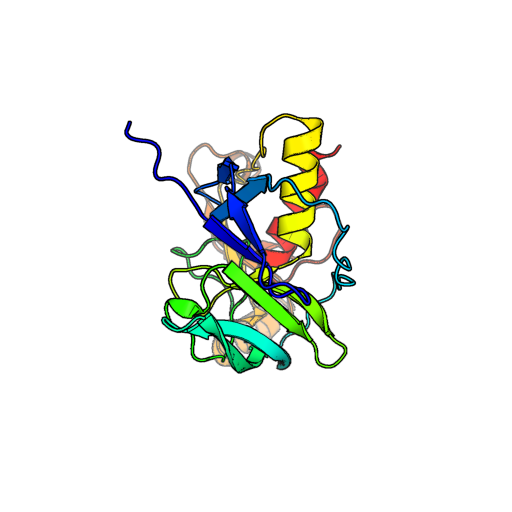 186 ? -4.479 10.648 27.510 1.00 96.06 186 GLU A O 1
ATOM 1484 N N . LYS A 1 187 ? -2.924 11.832 26.385 1.00 95.88 187 LYS A N 1
ATOM 1485 C CA . LYS A 1 187 ? -3.170 13.115 27.065 1.00 95.88 187 LYS A CA 1
ATOM 1486 C C . LYS A 1 187 ? -4.589 13.636 26.857 1.00 95.88 187 LYS A C 1
ATOM 1488 O O . LYS A 1 187 ? -5.134 14.257 27.764 1.00 95.88 187 LYS A O 1
ATOM 1493 N N . VAL A 1 188 ? -5.184 13.383 25.690 1.00 95.62 188 VAL A N 1
ATOM 1494 C CA . VAL A 1 188 ? -6.580 13.754 25.394 1.00 95.62 188 VAL A CA 1
ATOM 1495 C C . VAL A 1 188 ? -7.589 12.690 25.838 1.00 95.62 188 VAL A C 1
ATOM 1497 O O . VAL A 1 188 ? -8.784 12.854 25.616 1.00 95.62 188 VAL A O 1
ATOM 1500 N N . GLY A 1 189 ? -7.128 11.620 26.492 1.00 96.50 189 GLY A N 1
ATOM 1501 C CA . GLY A 1 189 ? -7.983 10.636 27.148 1.00 96.50 189 GLY A CA 1
ATOM 1502 C C . GLY A 1 189 ? -8.370 9.426 26.303 1.00 96.50 189 GLY A C 1
ATOM 1503 O O . GLY A 1 189 ? -9.197 8.651 26.771 1.00 96.50 189 GLY A O 1
ATOM 1504 N N . ILE A 1 190 ? -7.772 9.222 25.123 1.00 97.25 190 ILE A N 1
ATOM 1505 C CA . ILE A 1 190 ? -8.013 8.020 24.308 1.00 97.25 190 ILE A CA 1
ATOM 1506 C C . ILE A 1 190 ? -7.411 6.798 25.006 1.00 97.25 190 ILE A C 1
ATOM 1508 O O . ILE A 1 190 ? -6.281 6.841 25.511 1.00 97.25 190 ILE A O 1
ATOM 1512 N N . ARG A 1 191 ? -8.154 5.690 25.016 1.00 96.88 191 ARG A N 1
ATOM 1513 C CA . ARG A 1 191 ? -7.801 4.431 25.680 1.00 96.88 191 ARG A CA 1
ATOM 1514 C C . ARG A 1 191 ? -7.930 3.227 24.747 1.00 96.88 191 ARG A C 1
ATOM 1516 O O . ARG A 1 191 ? -8.540 3.269 23.683 1.00 96.88 191 ARG A O 1
ATOM 1523 N N . ASN A 1 192 ? -7.315 2.122 25.167 1.00 96.50 192 ASN A N 1
ATOM 1524 C CA . ASN A 1 192 ? -7.493 0.824 24.521 1.00 96.50 192 ASN A CA 1
ATOM 1525 C C . ASN A 1 192 ? -8.968 0.400 24.614 1.00 96.50 192 ASN A C 1
ATOM 1527 O O . ASN A 1 192 ? -9.552 0.449 25.695 1.00 96.50 192 ASN A O 1
ATOM 1531 N N . GLY A 1 193 ? -9.547 -0.019 23.491 1.00 93.94 193 GLY A N 1
ATOM 1532 C CA . GLY A 1 193 ? -10.953 -0.391 23.363 1.00 93.94 193 GLY A CA 1
ATOM 1533 C C . GLY A 1 193 ? -11.846 0.706 22.784 1.00 93.94 193 GLY A C 1
ATOM 1534 O O . GLY A 1 193 ? -12.937 0.378 22.317 1.00 93.94 193 GLY A O 1
ATOM 1535 N N . ASP A 1 194 ? -11.384 1.961 22.742 1.00 95.81 194 ASP A N 1
ATOM 1536 C CA . ASP A 1 194 ? -12.116 3.045 22.081 1.00 95.81 194 ASP A CA 1
ATOM 1537 C C . ASP A 1 194 ? -12.304 2.742 20.590 1.00 95.81 194 ASP A C 1
ATOM 1539 O O . ASP A 1 194 ? -11.472 2.078 19.961 1.00 95.81 194 ASP A O 1
ATOM 1543 N N . ILE A 1 195 ? -13.394 3.242 20.005 1.00 95.25 195 ILE A N 1
ATOM 1544 C CA . ILE A 1 195 ? -13.687 3.069 18.582 1.00 95.25 195 ILE A CA 1
ATOM 1545 C C . ILE A 1 195 ? -13.595 4.416 17.871 1.00 95.25 195 ILE A C 1
ATOM 1547 O O . ILE A 1 195 ? -14.277 5.373 18.220 1.00 95.25 195 ILE A O 1
ATOM 1551 N N . VAL A 1 196 ? -12.757 4.466 16.838 1.00 94.94 196 VAL A N 1
ATOM 1552 C CA . VAL A 1 196 ? -12.636 5.601 15.924 1.00 94.94 196 VAL A CA 1
ATOM 1553 C C . VAL A 1 196 ? -13.503 5.336 14.698 1.00 94.94 196 VAL A C 1
ATOM 1555 O O . VAL A 1 196 ? -13.186 4.469 13.881 1.00 94.94 196 VAL A O 1
ATOM 1558 N N . GLU A 1 197 ? -14.595 6.086 14.575 1.00 94.12 197 GLU A N 1
ATOM 1559 C CA . GLU A 1 197 ? -15.518 6.015 13.431 1.00 94.12 197 GLU A CA 1
ATOM 1560 C C . GLU A 1 197 ? -15.136 6.983 12.304 1.00 94.12 197 GLU A C 1
ATOM 1562 O O . GLU A 1 197 ? -15.407 6.722 11.132 1.00 94.12 197 GLU A O 1
ATOM 1567 N N . SER A 1 198 ? -14.480 8.097 12.640 1.00 93.44 198 SER A N 1
ATOM 1568 C CA . SER A 1 198 ? -14.083 9.125 11.678 1.00 93.44 198 SER A CA 1
ATOM 1569 C C . SER A 1 198 ? -12.692 9.691 11.955 1.00 93.44 198 SER A C 1
ATOM 1571 O O . SER A 1 198 ? -12.203 9.695 13.085 1.00 93.44 198 SER A O 1
ATOM 1573 N N . TRP A 1 199 ? -12.038 10.166 10.897 1.00 91.88 199 TRP A N 1
ATOM 1574 C CA . TRP A 1 199 ? -10.747 10.841 10.943 1.00 91.88 199 TRP A CA 1
ATOM 1575 C C . TRP A 1 199 ? -10.840 12.140 10.153 1.00 91.88 199 TRP A C 1
ATOM 1577 O O . TRP A 1 199 ? -11.106 12.110 8.957 1.00 91.88 199 TRP A O 1
ATOM 1587 N N . ASN A 1 200 ? -10.616 13.284 10.806 1.00 90.25 200 ASN A N 1
ATOM 1588 C CA . ASN A 1 200 ? -10.787 14.599 10.173 1.00 90.25 200 ASN A CA 1
ATOM 1589 C C . ASN A 1 200 ? -12.176 14.762 9.510 1.00 90.25 200 ASN A C 1
ATOM 1591 O O . ASN A 1 200 ? -12.281 15.222 8.378 1.00 90.25 200 ASN A O 1
ATOM 1595 N N . ASN A 1 201 ? -13.236 14.342 10.213 1.00 90.62 201 ASN A N 1
ATOM 1596 C CA . ASN A 1 201 ? -14.633 14.319 9.748 1.00 90.62 201 ASN A CA 1
ATOM 1597 C C . ASN A 1 201 ? -14.933 13.385 8.559 1.00 90.62 201 ASN A C 1
ATOM 1599 O O . ASN A 1 201 ? -16.069 13.349 8.092 1.00 90.62 201 ASN A O 1
ATOM 1603 N N . GLU A 1 202 ? -13.967 12.592 8.092 1.00 90.88 202 GLU A N 1
ATOM 1604 C CA . GLU A 1 202 ? -14.194 11.551 7.088 1.00 90.88 202 GLU A CA 1
ATOM 1605 C C . GLU A 1 202 ? -14.440 10.210 7.778 1.00 90.88 202 GLU A C 1
ATOM 1607 O O . GLU A 1 202 ? -13.681 9.822 8.667 1.00 90.88 202 GLU A O 1
ATOM 1612 N N . LEU A 1 203 ? -15.493 9.487 7.388 1.00 92.12 203 LEU A N 1
ATOM 1613 C CA . LEU A 1 203 ? -15.741 8.142 7.909 1.00 92.12 203 LEU A CA 1
ATOM 1614 C C . LEU A 1 203 ? -14.585 7.216 7.531 1.00 92.12 203 LEU A C 1
ATOM 1616 O O . LEU A 1 203 ? -14.196 7.139 6.366 1.00 92.12 203 LEU A O 1
ATOM 1620 N N . VAL A 1 204 ? -14.064 6.489 8.517 1.00 92.69 204 VAL A N 1
ATOM 1621 C CA . VAL A 1 204 ? -12.962 5.549 8.318 1.00 92.69 204 VAL A CA 1
ATOM 1622 C C . VAL A 1 204 ? -13.319 4.175 8.836 1.00 92.69 204 VAL A C 1
ATOM 1624 O O . VAL A 1 204 ? -14.014 3.970 9.826 1.00 92.69 204 VAL A O 1
ATOM 1627 N N . SER A 1 205 ? -12.797 3.191 8.136 1.00 92.50 205 SER A N 1
ATOM 1628 C CA . SER A 1 205 ? -13.151 1.799 8.339 1.00 92.50 205 SER A CA 1
ATOM 1629 C C . SER A 1 205 ? -11.975 0.863 8.096 1.00 92.50 205 SER A C 1
ATOM 1631 O O . SER A 1 205 ? -12.051 -0.315 8.442 1.00 92.50 205 SER A O 1
ATOM 1633 N N . THR A 1 206 ? -10.856 1.384 7.577 1.00 92.06 206 THR A N 1
ATOM 1634 C CA . THR A 1 206 ? -9.549 0.717 7.571 1.00 92.06 206 THR A CA 1
ATOM 1635 C C . THR A 1 206 ? -8.425 1.627 8.025 1.00 92.06 206 THR A C 1
ATOM 1637 O O . THR A 1 206 ? -8.468 2.844 7.884 1.00 92.06 206 THR A O 1
ATOM 1640 N N . THR A 1 207 ? -7.343 1.007 8.495 1.00 89.94 207 THR A N 1
ATOM 1641 C CA . THR A 1 207 ? -6.088 1.722 8.741 1.00 89.94 207 THR A CA 1
ATOM 1642 C C . THR A 1 207 ? -5.489 2.303 7.459 1.00 89.94 207 THR A C 1
ATOM 1644 O O . THR A 1 207 ? -4.724 3.254 7.534 1.00 89.94 207 THR A O 1
ATOM 1647 N N . PHE A 1 208 ? -5.806 1.724 6.292 1.00 90.50 208 PHE A N 1
ATOM 1648 C CA . PHE A 1 208 ? -5.399 2.262 4.995 1.00 90.50 208 PHE A CA 1
ATOM 1649 C C . PHE A 1 208 ? -6.107 3.588 4.702 1.00 90.50 208 PHE A C 1
ATOM 1651 O O . PHE A 1 208 ? -5.440 4.557 4.365 1.00 90.50 208 PHE A O 1
ATOM 1658 N N . GLU A 1 209 ? -7.424 3.666 4.908 1.00 91.31 209 GLU A N 1
ATOM 1659 C CA . GLU A 1 209 ? -8.181 4.920 4.781 1.00 91.31 209 GLU A CA 1
ATOM 1660 C C . GLU A 1 209 ? -7.645 5.997 5.730 1.00 91.31 209 GLU A C 1
ATOM 1662 O O . GLU A 1 209 ? -7.345 7.098 5.282 1.00 91.31 209 GLU A O 1
ATOM 1667 N N . VAL A 1 210 ? -7.396 5.671 7.005 1.00 90.25 210 VAL A N 1
ATOM 1668 C CA . VAL A 1 210 ? -6.746 6.616 7.935 1.00 90.25 210 VAL A CA 1
ATOM 1669 C C . VAL A 1 210 ? -5.388 7.069 7.410 1.00 90.25 210 VAL A C 1
ATOM 1671 O O . VAL A 1 210 ? -5.088 8.260 7.431 1.00 90.25 210 VAL A O 1
ATOM 1674 N N . PHE A 1 211 ? -4.570 6.144 6.906 1.00 89.50 211 PHE A N 1
ATOM 1675 C CA . PHE A 1 211 ? -3.270 6.482 6.336 1.00 89.50 211 PHE A CA 1
ATOM 1676 C C . PHE A 1 211 ? -3.401 7.442 5.141 1.00 89.50 211 PHE A C 1
ATOM 1678 O O . PHE A 1 211 ? -2.638 8.403 5.034 1.00 89.50 211 PHE A O 1
ATOM 1685 N N . VAL A 1 212 ? -4.389 7.215 4.270 1.00 89.44 212 VAL A N 1
ATOM 1686 C CA . VAL A 1 212 ? -4.746 8.110 3.164 1.00 89.44 212 VAL A CA 1
ATOM 1687 C C . VAL A 1 212 ? -5.161 9.484 3.712 1.00 89.44 212 VAL A C 1
ATOM 1689 O O . VAL A 1 212 ? -4.621 10.494 3.278 1.00 89.44 212 VAL A O 1
ATOM 1692 N N . VAL A 1 213 ? -6.027 9.587 4.715 1.00 89.12 213 VAL A N 1
ATOM 1693 C CA . VAL A 1 213 ? -6.380 10.906 5.279 1.00 89.12 213 VAL A CA 1
ATOM 1694 C C . VAL A 1 213 ? -5.148 11.621 5.851 1.00 89.12 213 VAL A C 1
ATOM 1696 O O . VAL A 1 213 ? -4.900 12.787 5.552 1.00 89.12 213 VAL A O 1
ATOM 1699 N N . GLN A 1 214 ? -4.299 10.917 6.599 1.00 87.50 214 GLN A N 1
ATOM 1700 C CA . GLN A 1 214 ? -3.101 11.494 7.220 1.00 87.50 214 GLN A CA 1
ATOM 1701 C C . GLN A 1 214 ? -2.097 12.042 6.209 1.00 87.50 214 GLN A C 1
ATOM 1703 O O . GLN A 1 214 ? -1.582 13.144 6.388 1.00 87.50 214 GLN A O 1
ATOM 1708 N N . ILE A 1 215 ? -1.822 11.292 5.140 1.00 85.38 215 ILE A N 1
ATOM 1709 C CA . ILE A 1 215 ? -0.899 11.747 4.097 1.00 85.38 215 ILE A CA 1
ATOM 1710 C C . ILE A 1 215 ? -1.491 12.934 3.308 1.00 85.38 215 ILE A C 1
ATOM 1712 O O . ILE A 1 215 ? -0.726 13.722 2.764 1.00 85.38 215 ILE A O 1
ATOM 1716 N N . SER A 1 216 ? -2.827 13.099 3.262 1.00 82.69 216 SER A N 1
ATOM 1717 C CA . SER A 1 216 ? -3.473 14.309 2.717 1.00 82.69 216 SER A CA 1
ATOM 1718 C C . SER A 1 216 ? -3.235 15.535 3.600 1.00 82.69 216 SER A C 1
ATOM 1720 O O . SER A 1 216 ? -2.989 16.623 3.087 1.00 82.69 216 SER A O 1
ATOM 1722 N N . LEU A 1 217 ? -3.301 15.368 4.923 1.00 82.31 217 LEU A N 1
ATOM 1723 C CA . LEU A 1 217 ? -3.137 16.468 5.879 1.00 82.31 217 LEU A CA 1
ATOM 1724 C C . LEU A 1 217 ? -1.729 17.069 5.848 1.00 82.31 217 LEU A C 1
ATOM 1726 O O . LEU A 1 217 ? -1.571 18.244 6.138 1.00 82.31 217 LEU A O 1
ATOM 1730 N N . CYS A 1 218 ? -0.715 16.306 5.433 1.00 76.38 218 CYS A N 1
ATOM 1731 C CA . CYS A 1 218 ? 0.644 16.822 5.252 1.00 76.38 218 CYS A CA 1
ATOM 1732 C C . CYS A 1 218 ? 0.783 17.870 4.128 1.00 76.38 218 CYS A C 1
ATOM 1734 O O . CYS A 1 218 ? 1.872 18.413 3.943 1.00 76.38 218 CYS A O 1
ATOM 1736 N N . PHE A 1 219 ? -0.269 18.119 3.342 1.00 68.88 219 PHE A N 1
ATOM 1737 C CA . PHE A 1 219 ? -0.272 19.156 2.309 1.00 68.88 219 PHE A CA 1
ATOM 1738 C C . PHE A 1 219 ? -0.864 20.495 2.760 1.00 68.88 219 PHE A C 1
ATOM 1740 O O . PHE A 1 219 ? -0.634 21.476 2.041 1.00 68.88 219 PHE A O 1
ATOM 1747 N N . LEU A 1 220 ? -1.601 20.509 3.879 1.00 60.28 220 LEU A N 1
ATOM 1748 C CA . LEU A 1 220 ? -2.153 21.703 4.529 1.00 60.28 220 LEU A CA 1
ATOM 1749 C C . LEU A 1 220 ? -1.053 22.435 5.304 1.00 60.28 220 LEU A C 1
ATOM 1751 O O . LEU A 1 220 ? -1.036 23.680 5.217 1.00 60.28 220 LEU A O 1
#

Sequence (220 aa):
MFGSLVHAHLLDKNDIIATAQLIHYHKHYNFALFKIKMDVVPQIPSLSNEIKYGQKIFVLGRDENQYLMVDDGSVLHKGPTSFNRHHTMFTSCTLNECCLGGPVIEVNGQFLGMISRPGMKFIPSVIILRCLHMLKKFNCIPRLHTGMKFSAIRFLDPVHREKIIRKCNVHVGLIVTEVFEGSIAEKVGIRNGDIVESWNNELVSTTFEVFVVQISLCFL

Secondary structure (DSSP, 8-state):
---PPEEEEE-STT-EEEEEEEEEEETTTTEEEEEE--SSPPPPPPB-----TT-EEEEEEE-TT--EEEEEEEB-S----TTS-TT-EEB-S---GGGTTPEEEETTS-EEEEEETTTTEEEEHHHHHHHHHHHHHHSS------SEEEEEGGGS-HHHHHHHHHHH---S-EEEEEE-TTSHHHHTT--TT-EE-EETTEE--SHHHHHHHHHHHTT-

Organism: NCBI:txid191504

Foldseek 3Di:
DPDDWDWDQDPDPVRDIWTWQWPDADVLLGDTDTDTDDPDDDDDAAADQDFDFFAKKKQWFADPVRDIDIWIWTFHLDADDPPDDRQKTFTPTDDDPRRAQTFIAHPVRHTQFGDDDDDRITGGPLNVVLQVVCCVVPVHQDDDDQQWDWDFLSRDDPVSQVVCCVPPVDNAFIFTQDGHPPGPCVVVPHDGRDTGQDDPNHGDRGSNVVRSVRSVVVVD

Radius of gyration: 19.95 Å; chains: 1; bounding box: 55×37×59 Å